Protein AF-0000000084557612 (afdb_homodimer)

Foldseek 3Di:
DFFEEEEEQALDCFLLVLLVVLLCLLQVVLPYHYHYDDLNNFDFDADPPPCCLVPVVVLDDPDDTCLVVCQVVLADGQEYEYTAEFDQLEGDPSSNRSQRVNVSNDGSHNHQEYEYEYEYAAPPRHVVHVVVVVVVCVVVNHHYLYYAYAYHPRRPDPVSSVVSSNSSNVD/DFFEEEEEQALDCFLLVLLVVLLCLLQVVLVYHYHYDDLNNWDFDADPPPCCLVPVVVLDDPDDTCLVVCQVVLADGQEYEYTAEFDQLEGDPSSNRSQRVNVSNDGSHNHQEYEYEYEYAAPPRHVVHVVVVVVVCVVVNHHYLYYAYAYHPRRPDPVSSVVSSNSSNVD

Secondary structure (DSSP, 8-state):
--EEEEEE--SSSSHHHHHHHHHHHHHHHTT-EEEEE-GGGS--PPP----GGGTTTTT--S--SGGGGGHHHHHH-SEEEEEEEEETTEE-HHHHHHHHGGGGG-S-SS--EEEEEEEESSSS--HHHHHHHHHHHHHHT-EEEEEEEEEGGGTT-HHHHHHHHHHHHT-/--EEEEEE--SSSSHHHHHHHHHHHHHHHTT-EEEEE-GGGS--PPP----GGGTTTTT--S--SGGGGGHHHHHH-SEEEEEEEEETTEE-HHHHHHHHGGGGG-S-SS--EEEEEEEESSSS--HHHHHHHHHHHHHHT-EEEEEEEEEGGGTT-HHHHHHHHHHHHT-

Organism: NCBI:txid82374

Structure (mmCIF, N/CA/C/O backbone):
data_AF-0000000084557612-model_v1
#
loop_
_entity.id
_entity.type
_entity.pdbx_description
1 polymer 'FMN reductase'
#
loop_
_atom_site.group_PDB
_atom_site.id
_atom_site.type_symbol
_atom_site.label_atom_id
_atom_site.label_alt_id
_atom_site.label_comp_id
_atom_site.label_asym_id
_atom_site.label_entity_id
_atom_site.label_seq_id
_atom_site.pdbx_PDB_ins_code
_atom_site.Cartn_x
_atom_site.Cartn_y
_atom_site.Cartn_z
_atom_site.occupancy
_atom_site.B_iso_or_equiv
_atom_site.auth_seq_id
_atom_site.auth_comp_id
_atom_site.auth_asym_id
_atom_site.auth_atom_id
_atom_site.pdbx_PDB_model_num
ATOM 1 N N . MET A 1 1 ? -6.828 30.219 10.695 1 88.31 1 MET A N 1
ATOM 2 C CA . MET A 1 1 ? -6.031 29.125 11.25 1 88.31 1 MET A CA 1
ATOM 3 C C . MET A 1 1 ? -6.617 27.766 10.867 1 88.31 1 MET A C 1
ATOM 5 O O . MET A 1 1 ? -7.812 27.531 11.055 1 88.31 1 MET A O 1
ATOM 9 N N . THR A 1 2 ? -5.723 26.938 10.234 1 92.75 2 THR A N 1
ATOM 10 C CA . THR A 1 2 ? -6.145 25.609 9.789 1 92.75 2 THR A CA 1
ATOM 11 C C . THR A 1 2 ? -5.48 24.531 10.625 1 92.75 2 THR A C 1
ATOM 13 O O . THR A 1 2 ? -4.301 24.625 10.969 1 92.75 2 THR A O 1
ATOM 16 N N . GLY A 1 3 ? -6.305 23.562 11.195 1 98.06 3 GLY A N 1
ATOM 17 C CA . GLY A 1 3 ? -5.742 22.375 11.82 1 98.06 3 GLY A CA 1
ATOM 18 C C . GLY A 1 3 ? -5.277 21.328 10.82 1 98.06 3 GLY A C 1
ATOM 19 O O . GLY A 1 3 ? -6.09 20.734 10.117 1 98.06 3 GLY A O 1
ATOM 20 N N . ILE A 1 4 ? -3.932 21.125 10.773 1 98.69 4 ILE A N 1
ATOM 21 C CA . ILE A 1 4 ? -3.342 20.219 9.797 1 98.69 4 ILE A CA 1
ATOM 22 C C . ILE A 1 4 ? -2.787 18.984 10.508 1 98.69 4 ILE A C 1
ATOM 24 O O . ILE A 1 4 ? -2.062 19.109 11.5 1 98.69 4 ILE A O 1
ATOM 28 N N . THR A 1 5 ? -3.166 17.828 10.062 1 98.75 5 THR A N 1
ATOM 29 C CA . THR A 1 5 ? -2.566 16.578 10.508 1 98.75 5 THR A CA 1
ATOM 30 C C . THR A 1 5 ? -1.612 16.016 9.453 1 98.75 5 THR A C 1
ATOM 32 O O . THR A 1 5 ? -1.982 15.891 8.281 1 98.75 5 THR A O 1
ATOM 35 N N . VAL A 1 6 ? -0.386 15.766 9.859 1 98.88 6 VAL A N 1
ATOM 36 C CA . VAL A 1 6 ? 0.587 15.117 8.984 1 98.88 6 VAL A CA 1
ATOM 37 C C . VAL A 1 6 ? 0.797 13.672 9.422 1 98.88 6 VAL A C 1
ATOM 39 O O . VAL A 1 6 ? 1.161 13.414 10.57 1 98.88 6 VAL A O 1
ATOM 42 N N . LEU A 1 7 ? 0.478 12.742 8.555 1 98.81 7 LEU A N 1
ATOM 43 C CA . LEU A 1 7 ? 0.809 11.336 8.758 1 98.81 7 LEU A CA 1
ATOM 44 C C . LEU A 1 7 ? 2.121 10.984 8.07 1 98.81 7 LEU A C 1
ATOM 46 O O . LEU A 1 7 ? 2.219 11.047 6.84 1 98.81 7 LEU A O 1
ATOM 50 N N . THR A 1 8 ? 3.107 10.648 8.867 1 98.62 8 THR A N 1
ATOM 51 C CA . THR A 1 8 ? 4.414 10.289 8.328 1 98.62 8 THR A CA 1
ATOM 52 C C . THR A 1 8 ? 4.598 8.773 8.32 1 98.62 8 THR A C 1
ATOM 54 O O . THR A 1 8 ? 4.711 8.148 9.375 1 98.62 8 THR A O 1
ATOM 57 N N . GLY A 1 9 ? 4.676 8.242 7.125 1 97.62 9 GLY A N 1
ATOM 58 C CA . GLY A 1 9 ? 4.719 6.801 6.949 1 97.62 9 GLY A CA 1
ATOM 59 C C . GLY A 1 9 ? 6.129 6.242 6.922 1 97.62 9 GLY A C 1
ATOM 60 O O . GLY A 1 9 ? 6.324 5.035 6.781 1 97.62 9 GLY A O 1
ATOM 61 N N . SER A 1 10 ? 7.105 7.055 7.133 1 95.88 10 SER A N 1
ATOM 62 C CA . SER A 1 10 ? 8.484 6.59 7.133 1 95.88 10 SER A CA 1
ATOM 63 C C . SER A 1 10 ? 8.844 5.91 8.453 1 95.88 10 SER A C 1
ATOM 65 O O . SER A 1 10 ? 8.672 6.496 9.523 1 95.88 10 SER A O 1
ATOM 67 N N . PRO A 1 11 ? 9.398 4.73 8.375 1 94.06 11 PRO A N 1
ATOM 68 C CA . PRO A 1 11 ? 9.844 4.078 9.609 1 94.06 11 PRO A CA 1
ATOM 69 C C . PRO A 1 11 ? 11.164 4.637 10.133 1 94.06 11 PRO A C 1
ATOM 71 O O . PRO A 1 11 ? 11.555 4.352 11.266 1 94.06 11 PRO A O 1
ATOM 74 N N . ARG A 1 12 ? 11.891 5.402 9.273 1 91 12 ARG A N 1
ATOM 75 C CA . ARG A 1 12 ? 13.156 5.996 9.695 1 91 12 ARG A CA 1
ATOM 76 C C . ARG A 1 12 ? 13.172 7.496 9.414 1 91 12 ARG A C 1
ATOM 78 O O . ARG A 1 12 ? 12.391 7.988 8.602 1 91 12 ARG A O 1
ATOM 85 N N . LYS A 1 13 ? 13.961 8.219 10.109 1 90.81 13 LYS A N 1
ATOM 86 C CA . LYS A 1 13 ? 14.07 9.664 9.953 1 90.81 13 LYS A CA 1
ATOM 87 C C . LYS A 1 13 ? 15.141 10.031 8.922 1 90.81 13 LYS A C 1
ATOM 89 O O . LYS A 1 13 ? 16.312 10.18 9.273 1 90.81 13 LYS A O 1
ATOM 94 N N . MET A 1 14 ? 14.734 10.18 7.668 1 94.75 14 MET A N 1
ATOM 95 C CA . MET A 1 14 ? 15.664 10.516 6.59 1 94.75 14 MET A CA 1
ATOM 96 C C . MET A 1 14 ? 15.031 11.5 5.613 1 94.75 14 MET A C 1
ATOM 98 O O . MET A 1 14 ? 14.773 12.656 5.965 1 94.75 14 MET A O 1
ATOM 102 N N . ASN A 1 15 ? 14.844 11.047 4.375 1 96.81 15 ASN A N 1
ATOM 103 C CA . ASN A 1 15 ? 14.398 11.938 3.309 1 96.81 15 ASN A CA 1
ATOM 104 C C . ASN A 1 15 ? 12.984 12.453 3.564 1 96.81 15 ASN A C 1
ATOM 106 O O . ASN A 1 15 ? 12.727 13.656 3.441 1 96.81 15 ASN A O 1
ATOM 110 N N . THR A 1 16 ? 12.094 11.57 3.959 1 98.06 16 THR A N 1
ATOM 111 C CA . THR A 1 16 ? 10.703 11.938 4.168 1 98.06 16 THR A CA 1
ATOM 112 C C . THR A 1 16 ? 10.562 12.859 5.379 1 98.06 16 THR A C 1
ATOM 114 O O . THR A 1 16 ? 9.797 13.82 5.348 1 98.06 16 THR A O 1
ATOM 117 N N . SER A 1 17 ? 11.328 12.57 6.422 1 97.56 17 SER A N 1
ATOM 118 C CA . SER A 1 17 ? 11.297 13.398 7.625 1 97.56 17 SER A CA 1
ATOM 119 C C . SER A 1 17 ? 11.734 14.828 7.324 1 97.56 17 SER A C 1
ATOM 121 O O . SER A 1 17 ? 11.211 15.781 7.91 1 97.56 17 SER A O 1
ATOM 123 N N . ALA A 1 18 ? 12.695 14.977 6.469 1 98.31 18 ALA A N 1
ATOM 124 C CA . ALA A 1 18 ? 13.141 16.312 6.074 1 98.31 18 ALA A CA 1
ATOM 125 C C . ALA A 1 18 ? 12.023 17.078 5.363 1 98.31 18 ALA A C 1
ATOM 127 O O . ALA A 1 18 ? 11.836 18.266 5.598 1 98.31 18 ALA A O 1
ATOM 128 N N . MET A 1 19 ? 11.289 16.391 4.492 1 98.88 19 MET A N 1
ATOM 129 C CA . MET A 1 19 ? 10.164 17.016 3.799 1 98.88 19 MET A CA 1
ATOM 130 C C . MET A 1 19 ? 9.102 17.469 4.793 1 98.88 19 MET A C 1
ATOM 132 O O . MET A 1 19 ? 8.586 18.578 4.688 1 98.88 19 MET A O 1
ATOM 136 N N . VAL A 1 20 ? 8.82 16.578 5.734 1 98.81 20 VAL A N 1
ATOM 137 C CA . VAL A 1 20 ? 7.789 16.875 6.723 1 98.81 20 VAL A CA 1
ATOM 138 C C . VAL A 1 20 ? 8.211 18.062 7.578 1 98.81 20 VAL A C 1
ATOM 140 O O . VAL A 1 20 ? 7.398 18.938 7.871 1 98.81 20 VAL A O 1
ATOM 143 N N . GLN A 1 21 ? 9.438 18.078 7.965 1 98.56 21 GLN A N 1
ATOM 144 C CA . GLN A 1 21 ? 9.938 19.203 8.766 1 98.56 21 GLN A CA 1
ATOM 145 C C . GLN A 1 21 ? 9.797 20.516 8.016 1 98.56 21 GLN A C 1
ATOM 147 O O . GLN A 1 21 ? 9.344 21.516 8.586 1 98.56 21 GLN A O 1
ATOM 152 N N . ALA A 1 22 ? 10.211 20.531 6.773 1 98.88 22 ALA A N 1
ATOM 153 C CA . ALA A 1 22 ? 10.062 21.734 5.949 1 98.88 22 ALA A CA 1
ATOM 154 C C . ALA A 1 22 ? 8.594 22.156 5.859 1 98.88 22 ALA A C 1
ATOM 156 O O . ALA A 1 22 ? 8.281 23.344 5.957 1 98.88 22 ALA A O 1
ATOM 157 N N . PHE A 1 23 ? 7.727 21.188 5.652 1 98.94 23 PHE A N 1
ATOM 158 C CA . PHE A 1 23 ? 6.297 21.469 5.59 1 98.94 23 PHE A CA 1
ATOM 159 C C . PHE A 1 23 ? 5.82 22.125 6.879 1 98.94 23 PHE A C 1
ATOM 161 O O . PHE A 1 23 ? 5.117 23.141 6.844 1 98.94 23 PHE A O 1
ATOM 168 N N . CYS A 1 24 ? 6.16 21.484 8.023 1 98.69 24 CYS A N 1
ATOM 169 C CA . CYS A 1 24 ? 5.742 22 9.328 1 98.69 24 CYS A CA 1
ATOM 170 C C . CYS A 1 24 ? 6.223 23.438 9.531 1 98.69 24 CYS A C 1
ATOM 172 O O . CYS A 1 24 ? 5.465 24.281 9.984 1 98.69 24 CYS A O 1
ATOM 174 N N . GLU A 1 25 ? 7.438 23.672 9.18 1 98.62 25 GLU A N 1
ATOM 175 C CA . GLU A 1 25 ? 8 25.016 9.305 1 98.62 25 GLU A CA 1
ATOM 176 C C . GLU A 1 25 ? 7.188 26.047 8.516 1 98.62 25 GLU A C 1
ATOM 178 O O . GLU A 1 25 ? 6.824 27.094 9.047 1 98.62 25 GLU A O 1
ATOM 183 N N . GLY A 1 26 ? 6.934 25.75 7.281 1 98.69 26 GLY A N 1
ATOM 184 C CA . GLY A 1 26 ? 6.152 26.641 6.445 1 98.69 26 GLY A CA 1
ATOM 185 C C . GLY A 1 26 ? 4.738 26.844 6.949 1 98.69 26 GLY A C 1
ATOM 186 O O . GLY A 1 26 ? 4.246 27.984 6.992 1 98.69 26 GLY A O 1
ATOM 187 N N . ALA A 1 27 ? 4.078 25.781 7.309 1 98.69 27 ALA A N 1
ATOM 188 C CA . ALA A 1 27 ? 2.693 25.828 7.77 1 98.69 27 ALA A CA 1
ATOM 189 C C . ALA A 1 27 ? 2.576 26.641 9.062 1 98.69 27 ALA A C 1
ATOM 191 O O . ALA A 1 27 ? 1.688 27.484 9.195 1 98.69 27 ALA A O 1
ATOM 192 N N . GLU A 1 28 ? 3.465 26.312 9.961 1 98.25 28 GLU A N 1
ATOM 193 C CA . GLU A 1 28 ? 3.441 27.016 11.242 1 98.25 28 GLU A CA 1
ATOM 194 C C . GLU A 1 28 ? 3.768 28.484 11.078 1 98.25 28 GLU A C 1
ATOM 196 O O . GLU A 1 28 ? 3.203 29.344 11.773 1 98.25 28 GLU A O 1
ATOM 201 N N . ALA A 1 29 ? 4.691 28.797 10.164 1 97.94 29 ALA A N 1
ATOM 202 C CA . ALA A 1 29 ? 5.023 30.188 9.867 1 97.94 29 ALA A CA 1
ATOM 203 C C . ALA A 1 29 ? 3.801 30.953 9.352 1 97.94 29 ALA A C 1
ATOM 205 O O . ALA A 1 29 ? 3.682 32.156 9.562 1 97.94 29 ALA A O 1
ATOM 206 N N . ALA A 1 30 ? 2.902 30.266 8.742 1 98.12 30 ALA A N 1
ATOM 207 C CA . ALA A 1 30 ? 1.688 30.875 8.203 1 98.12 30 ALA A CA 1
ATOM 208 C C . ALA A 1 30 ? 0.577 30.906 9.25 1 98.12 30 ALA A C 1
ATOM 210 O O . ALA A 1 30 ? -0.536 31.359 8.969 1 98.12 30 ALA A O 1
ATOM 211 N N . GLY A 1 31 ? 0.86 30.344 10.43 1 98 31 GLY A N 1
ATOM 212 C CA . GLY A 1 31 ? -0.084 30.438 11.531 1 98 31 GLY A CA 1
ATOM 213 C C . GLY A 1 31 ? -0.959 29.203 11.672 1 98 31 GLY A C 1
ATOM 214 O O . GLY A 1 31 ? -1.89 29.188 12.477 1 98 31 GLY A O 1
ATOM 215 N N . HIS A 1 32 ? -0.731 28.156 10.898 1 98.38 32 HIS A N 1
ATOM 216 C CA . HIS A 1 32 ? -1.49 26.922 11.008 1 98.38 32 HIS A CA 1
ATOM 217 C C . HIS A 1 32 ? -1.031 26.078 12.195 1 98.38 32 HIS A C 1
ATOM 219 O O . HIS A 1 32 ? 0.075 26.281 12.703 1 98.38 32 HIS A O 1
ATOM 225 N N . GLN A 1 33 ? -1.832 25.312 12.711 1 98.12 33 GLN A N 1
ATOM 226 C CA . GLN A 1 33 ? -1.497 24.312 13.719 1 98.12 33 GLN A CA 1
ATOM 227 C C . GLN A 1 33 ? -1.246 22.953 13.086 1 98.12 33 GLN A C 1
ATOM 229 O O . GLN A 1 33 ? -2.104 22.422 12.367 1 98.12 33 GLN A O 1
ATOM 234 N N . VAL A 1 34 ? -0.092 22.422 13.328 1 98.38 34 VAL A N 1
ATOM 235 C CA . VAL A 1 34 ? 0.279 21.172 12.703 1 98.38 34 VAL A CA 1
ATOM 236 C C . VAL A 1 34 ? 0.483 20.094 13.773 1 98.38 34 VAL A C 1
ATOM 238 O O . VAL A 1 34 ? 1.162 20.328 14.773 1 98.38 34 VAL A O 1
ATOM 241 N N . GLU A 1 35 ? -0.126 18.984 13.641 1 98.19 35 GLU A N 1
ATOM 242 C CA . GLU A 1 35 ? 0.117 17.797 14.445 1 98.19 35 GLU A CA 1
ATOM 243 C C . GLU A 1 35 ? 0.655 16.656 13.586 1 98.19 35 GLU A C 1
ATOM 245 O O . GLU A 1 35 ? 0.056 16.297 12.562 1 98.19 35 GLU A O 1
ATOM 250 N N . GLU A 1 36 ? 1.767 16.141 14 1 98.06 36 GLU A N 1
ATOM 251 C CA . GLU A 1 36 ? 2.389 15.055 13.25 1 98.06 36 GLU A CA 1
ATOM 252 C C . GLU A 1 36 ? 2.186 13.711 13.953 1 98.06 36 GLU A C 1
ATOM 254 O O . GLU A 1 36 ? 2.363 13.609 15.164 1 98.06 36 GLU A O 1
ATOM 259 N N . TYR A 1 37 ? 1.778 12.734 13.211 1 98.44 37 TYR A N 1
ATOM 260 C CA . TYR A 1 37 ? 1.709 11.344 13.656 1 98.44 37 TYR A CA 1
ATOM 261 C C . TYR A 1 37 ? 2.684 10.477 12.875 1 98.44 37 TYR A C 1
ATOM 263 O O . TYR A 1 37 ? 2.594 10.375 11.656 1 98.44 37 TYR A O 1
ATOM 271 N N . HIS A 1 38 ? 3.582 9.82 13.555 1 98.06 38 HIS A N 1
ATOM 272 C CA . HIS A 1 38 ? 4.582 8.969 12.922 1 98.06 38 HIS A CA 1
ATOM 273 C C . HIS A 1 38 ? 4.047 7.555 12.703 1 98.06 38 HIS A C 1
ATOM 275 O O . HIS A 1 38 ? 4.5 6.609 13.352 1 98.06 38 HIS A O 1
ATOM 281 N N . VAL A 1 39 ? 3.283 7.395 11.703 1 97.88 39 VAL A N 1
ATOM 282 C CA . VAL A 1 39 ? 2.598 6.137 11.43 1 97.88 39 VAL A CA 1
ATOM 283 C C . VAL A 1 39 ? 3.619 5.059 11.078 1 97.88 39 VAL A C 1
ATOM 285 O O . VAL A 1 39 ? 3.393 3.873 11.328 1 97.88 39 VAL A O 1
ATOM 288 N N . GLY A 1 40 ? 4.727 5.426 10.5 1 97.94 40 GLY A N 1
ATOM 289 C CA . GLY A 1 40 ? 5.789 4.484 10.188 1 97.94 40 GLY A CA 1
ATOM 290 C C . GLY A 1 40 ? 6.324 3.76 11.406 1 97.94 40 GLY A C 1
ATOM 291 O O . GLY A 1 40 ? 6.93 2.693 11.289 1 97.94 40 GLY A O 1
ATOM 292 N N . LYS A 1 41 ? 6.066 4.32 12.57 1 97.25 41 LYS A N 1
ATOM 293 C CA . LYS A 1 41 ? 6.602 3.766 13.812 1 97.25 41 LYS A CA 1
ATOM 294 C C . LYS A 1 41 ? 5.488 3.193 14.68 1 97.25 41 LYS A C 1
ATOM 296 O O . LYS A 1 41 ? 5.742 2.736 15.797 1 97.25 41 LYS A O 1
ATOM 301 N N . MET A 1 42 ? 4.297 3.266 14.242 1 97.75 42 MET A N 1
ATOM 302 C CA . MET A 1 42 ? 3.143 2.773 14.984 1 97.75 42 MET A CA 1
ATOM 303 C C . MET A 1 42 ? 2.828 1.329 14.609 1 97.75 42 MET A C 1
ATOM 305 O O . MET A 1 42 ? 3.193 0.871 13.523 1 97.75 42 MET A O 1
ATOM 309 N N . LYS A 1 43 ? 2.23 0.625 15.516 1 97.12 43 LYS A N 1
ATOM 310 C CA . LYS A 1 43 ? 1.729 -0.717 15.234 1 97.12 43 LYS A CA 1
ATOM 311 C C . LYS A 1 43 ? 0.266 -0.68 14.805 1 97.12 43 LYS A C 1
ATOM 313 O O . LYS A 1 43 ? -0.637 -0.708 15.641 1 97.12 43 LYS A O 1
ATOM 318 N N . ILE A 1 44 ? 0.069 -0.638 13.547 1 98.25 44 ILE A N 1
ATOM 319 C CA . ILE A 1 44 ? -1.266 -0.597 12.953 1 98.25 44 ILE A CA 1
ATOM 320 C C . ILE A 1 44 ? -1.446 -1.778 12.008 1 98.25 44 ILE A C 1
ATOM 322 O O . ILE A 1 44 ? -0.713 -1.912 11.023 1 98.25 44 ILE A O 1
ATOM 326 N N . GLY A 1 45 ? -2.35 -2.699 12.289 1 97.88 45 GLY A N 1
ATOM 327 C CA . GLY A 1 45 ? -2.645 -3.814 11.406 1 97.88 45 GLY A CA 1
ATOM 328 C C . GLY A 1 45 ? -3.461 -3.414 10.195 1 97.88 45 GLY A C 1
ATOM 329 O O . GLY A 1 45 ? -4.211 -2.436 10.234 1 97.88 45 GLY A O 1
ATOM 330 N N . GLY A 1 46 ? -3.314 -4.137 9.125 1 98.19 46 GLY A N 1
ATOM 331 C CA . GLY A 1 46 ? -4.137 -3.893 7.949 1 98.19 46 GLY A CA 1
ATOM 332 C C . GLY A 1 46 ? -5.613 -4.156 8.195 1 98.19 46 GLY A C 1
ATOM 333 O O . GLY A 1 46 ? -5.973 -4.961 9.055 1 98.19 46 GLY A O 1
ATOM 334 N N . CYS A 1 47 ? -6.43 -3.498 7.473 1 98.25 47 CYS A N 1
ATOM 335 C CA . CYS A 1 47 ? -7.871 -3.697 7.57 1 98.25 47 CYS A CA 1
ATOM 336 C C . CYS A 1 47 ? -8.242 -5.145 7.27 1 98.25 47 CYS A C 1
ATOM 338 O O . CYS A 1 47 ? -7.73 -5.738 6.32 1 98.25 47 CYS A O 1
ATOM 340 N N . LEU A 1 48 ? -9.188 -5.664 8.047 1 97.38 48 LEU A N 1
ATOM 341 C CA . LEU A 1 48 ? -9.578 -7.062 7.918 1 97.38 48 LEU A CA 1
ATOM 342 C C . LEU A 1 48 ? -10.773 -7.207 6.98 1 97.38 48 LEU A C 1
ATOM 344 O O . LEU A 1 48 ? -11.172 -8.32 6.641 1 97.38 48 LEU A O 1
ATOM 348 N N . GLY A 1 49 ? -11.273 -6.086 6.523 1 96.12 49 GLY A N 1
ATOM 349 C CA . GLY A 1 49 ? -12.453 -6.129 5.672 1 96.12 49 GLY A CA 1
ATOM 350 C C . GLY A 1 49 ? -13.609 -6.895 6.289 1 96.12 49 GLY A C 1
ATOM 351 O O . GLY A 1 49 ? -14.445 -7.453 5.57 1 96.12 49 GLY A O 1
ATOM 352 N N . CYS A 1 50 ? -13.766 -6.949 7.605 1 96.25 50 CYS A N 1
ATOM 353 C CA . CYS A 1 50 ? -14.711 -7.824 8.289 1 96.25 50 CYS A CA 1
ATOM 354 C C . CYS A 1 50 ? -16.078 -7.156 8.43 1 96.25 50 CYS A C 1
ATOM 356 O O . CYS A 1 50 ? -17.047 -7.797 8.836 1 96.25 50 CYS A O 1
ATOM 358 N N . GLU A 1 51 ? -16.141 -5.891 8.234 1 96.31 51 GLU A N 1
ATOM 359 C CA . GLU A 1 51 ? -17.359 -5.105 8.188 1 96.31 51 GLU A CA 1
ATOM 360 C C . GLU A 1 51 ? -17.953 -4.91 9.586 1 96.31 51 GLU A C 1
ATOM 362 O O . GLU A 1 51 ? -19.047 -4.383 9.734 1 96.31 51 GLU A O 1
ATOM 367 N N . TYR A 1 52 ? -17.234 -5.324 10.594 1 97.38 52 TYR A N 1
ATOM 368 C CA . TYR A 1 52 ? -17.719 -5.113 11.953 1 97.38 52 TYR A CA 1
ATOM 369 C C . TYR A 1 52 ? -18.062 -3.648 12.195 1 97.38 52 TYR A C 1
ATOM 371 O O . TYR A 1 52 ? -19.125 -3.336 12.734 1 97.38 52 TYR A O 1
ATOM 379 N N . CYS A 1 53 ? -17.25 -2.754 11.727 1 97.19 53 CYS A N 1
ATOM 380 C CA . CYS A 1 53 ? -17.391 -1.324 11.977 1 97.19 53 CYS A CA 1
ATOM 381 C C . CYS A 1 53 ? -18.672 -0.776 11.352 1 97.19 53 CYS A C 1
ATOM 383 O O . CYS A 1 53 ? -19.25 0.185 11.859 1 97.19 53 CYS A O 1
ATOM 385 N N . HIS A 1 54 ? -19.062 -1.375 10.305 1 96.5 54 HIS A N 1
ATOM 386 C CA . HIS A 1 54 ? -20.234 -0.832 9.609 1 96.5 54 HIS A CA 1
ATOM 387 C C . HIS A 1 54 ? -21.469 -1.67 9.875 1 96.5 54 HIS A C 1
ATOM 389 O O . HIS A 1 54 ? -22.516 -1.469 9.242 1 96.5 54 HIS A O 1
ATOM 395 N N . THR A 1 55 ? -21.375 -2.658 10.703 1 96.06 55 THR A N 1
ATOM 396 C CA . THR A 1 55 ? -22.531 -3.436 11.156 1 96.06 55 THR A CA 1
ATOM 397 C C . THR A 1 55 ? -22.719 -3.285 12.664 1 96.06 55 THR A C 1
ATOM 399 O O . THR A 1 55 ? -23.234 -2.271 13.133 1 96.06 55 THR A O 1
ATOM 402 N N . LYS A 1 56 ? -22.062 -4.172 13.461 1 95.94 56 LYS A N 1
ATOM 403 C CA . LYS A 1 56 ? -22.25 -4.195 14.906 1 95.94 56 LYS A CA 1
ATOM 404 C C . LYS A 1 56 ? -21.438 -3.096 15.586 1 95.94 56 LYS A C 1
ATOM 406 O O . LYS A 1 56 ? -21.828 -2.6 16.641 1 95.94 56 LYS A O 1
ATOM 411 N N . GLY A 1 57 ? -20.438 -2.672 14.977 1 94.88 57 GLY A N 1
ATOM 412 C CA . GLY A 1 57 ? -19.438 -1.82 15.617 1 94.88 57 GLY A CA 1
ATOM 413 C C . GLY A 1 57 ? -19.812 -0.35 15.586 1 94.88 57 GLY A C 1
ATOM 414 O O . GLY A 1 57 ? -19.266 0.45 16.344 1 94.88 57 GLY A O 1
ATOM 415 N N . GLU A 1 58 ? -20.703 0.036 14.719 1 94 58 GLU A N 1
ATOM 416 C CA . GLU A 1 58 ? -21.203 1.406 14.633 1 94 58 GLU A CA 1
ATOM 417 C C . GLU A 1 58 ? -20.047 2.402 14.5 1 94 58 GLU A C 1
ATOM 419 O O . GLU A 1 58 ? -19.969 3.373 15.258 1 94 58 GLU A O 1
ATOM 424 N N . GLY A 1 59 ? -19.219 2.062 13.664 1 94.06 59 GLY A N 1
ATOM 425 C CA . GLY A 1 59 ? -18.109 2.969 13.391 1 94.06 59 GLY A CA 1
ATOM 426 C C . GLY A 1 59 ? -16.844 2.625 14.148 1 94.06 59 GLY A C 1
ATOM 427 O O . GLY A 1 59 ? -15.797 3.234 13.93 1 94.06 59 GLY A O 1
ATOM 428 N N . ASN A 1 60 ? -16.938 1.675 15.055 1 95.56 60 ASN A N 1
ATOM 429 C CA . ASN A 1 60 ? -15.773 1.219 15.812 1 95.56 60 ASN A CA 1
ATOM 430 C C . ASN A 1 60 ? -15.172 -0.051 15.211 1 95.56 60 ASN A C 1
ATOM 432 O O . ASN A 1 60 ? -15.906 -0.986 14.875 1 95.56 60 ASN A O 1
ATOM 436 N N . CYS A 1 61 ? -13.922 0.035 15.016 1 96.94 61 CYS A N 1
ATOM 437 C CA . CYS A 1 61 ? -13.227 -1.127 14.477 1 96.94 61 CYS A CA 1
ATOM 438 C C . CYS A 1 61 ? -13.055 -2.205 15.539 1 96.94 61 CYS A C 1
ATOM 440 O O . CYS A 1 61 ? -12.867 -1.897 16.719 1 96.94 61 CYS A O 1
ATOM 442 N N . VAL A 1 62 ? -13.055 -3.434 15.172 1 97.25 62 VAL A N 1
ATOM 443 C CA . VAL A 1 62 ? -12.898 -4.562 16.078 1 97.25 62 VAL A CA 1
ATOM 444 C C . VAL A 1 62 ? -11.445 -4.66 16.531 1 97.25 62 VAL A C 1
ATOM 446 O O . VAL A 1 62 ? -11.164 -5.145 17.641 1 97.25 62 VAL A O 1
ATOM 449 N N . GLN A 1 63 ? -10.531 -4.211 15.609 1 97.31 63 GLN A N 1
ATOM 450 C CA . GLN A 1 63 ? -9.117 -4.234 15.945 1 97.31 63 GLN A CA 1
ATOM 451 C C . GLN A 1 63 ? -8.766 -3.125 16.938 1 97.31 63 GLN A C 1
ATOM 453 O O . GLN A 1 63 ? -9.234 -1.992 16.797 1 97.31 63 GLN A O 1
ATOM 458 N N . LYS A 1 64 ? -8.039 -3.467 17.984 1 96.94 64 LYS A N 1
ATOM 459 C CA . LYS A 1 64 ? -7.531 -2.496 18.953 1 96.94 64 LYS A CA 1
ATOM 460 C C . LYS A 1 64 ? -6.012 -2.383 18.859 1 96.94 64 LYS A C 1
ATOM 462 O O . LYS A 1 64 ? -5.293 -3.316 19.219 1 96.94 64 LYS A O 1
ATOM 467 N N . ASP A 1 65 ? -5.527 -1.318 18.344 1 98 65 ASP A N 1
ATOM 468 C CA . ASP A 1 65 ? -4.098 -1.055 18.188 1 98 65 ASP A CA 1
ATOM 469 C C . ASP A 1 65 ? -3.826 0.442 18.078 1 98 65 ASP A C 1
ATOM 471 O O . ASP A 1 65 ? -4.645 1.264 18.484 1 98 65 ASP A O 1
ATOM 475 N N . ASP A 1 66 ? -2.711 0.849 17.578 1 98.5 66 ASP A N 1
ATOM 476 C CA . ASP A 1 66 ? -2.285 2.246 17.609 1 98.5 66 ASP A CA 1
ATOM 477 C C . ASP A 1 66 ? -3.145 3.096 16.672 1 98.5 66 ASP A C 1
ATOM 479 O O . ASP A 1 66 ? -3.1 4.328 16.734 1 98.5 66 ASP A O 1
ATOM 483 N N . PHE A 1 67 ? -3.932 2.424 15.812 1 98.44 67 PHE A N 1
ATOM 484 C CA . PHE A 1 67 ? -4.773 3.207 14.914 1 98.44 67 PHE A CA 1
ATOM 485 C C . PHE A 1 67 ? -5.699 4.125 15.703 1 98.44 67 PHE A C 1
ATOM 487 O O . PHE A 1 67 ? -6.023 5.227 15.25 1 98.44 67 PHE A O 1
ATOM 494 N N . GLU A 1 68 ? -6.125 3.684 16.828 1 97.81 68 GLU A N 1
ATOM 495 C CA . GLU A 1 68 ? -7.039 4.453 17.656 1 97.81 68 GLU A CA 1
ATOM 496 C C . GLU A 1 68 ? -6.48 5.844 17.953 1 97.81 68 GLU A C 1
ATOM 498 O O . GLU A 1 68 ? -7.242 6.809 18.078 1 97.81 68 GLU A O 1
ATOM 503 N N . LYS A 1 69 ? -5.199 5.938 18 1 98.06 69 LYS A N 1
ATOM 504 C CA . LYS A 1 69 ? -4.543 7.211 18.266 1 98.06 69 LYS A CA 1
ATOM 505 C C . LYS A 1 69 ? -4.738 8.188 17.109 1 98.06 69 LYS A C 1
ATOM 507 O O . LYS A 1 69 ? -4.574 9.398 17.266 1 98.06 69 LYS A O 1
ATOM 512 N N . LEU A 1 70 ? -5.074 7.688 15.914 1 98.25 70 LEU A N 1
ATOM 513 C CA . LEU A 1 70 ? -5.211 8.508 14.719 1 98.25 70 LEU A CA 1
ATOM 514 C C . LEU A 1 70 ? -6.641 9.008 14.562 1 98.25 70 LEU A C 1
ATOM 516 O O . LEU A 1 70 ? -6.895 9.969 13.82 1 98.25 70 LEU A O 1
ATOM 520 N N . LEU A 1 71 ? -7.566 8.359 15.219 1 97.56 71 LEU A N 1
ATOM 521 C CA . LEU A 1 71 ? -8.984 8.594 14.984 1 97.56 71 LEU A CA 1
ATOM 522 C C . LEU A 1 71 ? -9.352 10.047 15.266 1 97.56 71 LEU A C 1
ATOM 524 O O . LEU A 1 71 ? -10.023 10.695 14.453 1 97.56 71 LEU A O 1
ATOM 528 N N . PRO A 1 72 ? -8.906 10.641 16.422 1 97.19 72 PRO A N 1
ATOM 529 C CA . PRO A 1 72 ? -9.234 12.047 16.656 1 97.19 72 PRO A CA 1
ATOM 530 C C . PRO A 1 72 ? -8.734 12.961 15.531 1 97.19 72 PRO A C 1
ATOM 532 O O . PRO A 1 72 ? -9.43 13.891 15.133 1 97.19 72 PRO A O 1
ATOM 535 N N . ALA A 1 73 ? -7.582 12.656 15 1 96.81 73 ALA A N 1
ATOM 536 C CA . ALA A 1 73 ? -7.012 13.461 13.922 1 96.81 73 ALA A CA 1
ATOM 537 C C . ALA A 1 73 ? -7.852 13.344 12.648 1 96.81 73 ALA A C 1
ATOM 539 O O . ALA A 1 73 ? -8.148 14.352 12.008 1 96.81 73 ALA A O 1
ATOM 540 N N . TYR A 1 74 ? -8.273 12.172 12.289 1 98.19 74 TYR A N 1
ATOM 541 C CA . TYR A 1 74 ? -9.078 11.938 11.094 1 98.19 74 TYR A CA 1
ATOM 542 C C . TYR A 1 74 ? -10.453 12.578 11.227 1 98.19 74 TYR A C 1
ATOM 544 O O . TYR A 1 74 ? -11.062 12.969 10.227 1 98.19 74 TYR A O 1
ATOM 552 N N . LYS A 1 75 ? -10.898 12.711 12.445 1 98 75 LYS A N 1
ATOM 553 C CA . LYS A 1 75 ? -12.227 13.273 12.68 1 98 75 LYS A CA 1
ATOM 554 C C . LYS A 1 75 ? -12.18 14.797 12.672 1 98 75 LYS A C 1
ATOM 556 O O . LYS A 1 75 ? -13.141 15.453 12.258 1 98 75 LYS A O 1
ATOM 561 N N . GLU A 1 76 ? -11.047 15.344 13.055 1 98.06 76 GLU A N 1
ATOM 562 C CA . GLU A 1 76 ? -11.094 16.75 13.43 1 98.06 76 GLU A CA 1
ATOM 563 C C . GLU A 1 76 ? -10.234 17.609 12.492 1 98.06 76 GLU A C 1
ATOM 565 O O . GLU A 1 76 ? -10.438 18.812 12.391 1 98.06 76 GLU A O 1
ATOM 570 N N . ALA A 1 77 ? -9.258 17.078 11.82 1 98.44 77 ALA A N 1
ATOM 571 C CA . ALA A 1 77 ? -8.328 17.875 11.016 1 98.44 77 ALA A CA 1
ATOM 572 C C . ALA A 1 77 ? -9.055 18.562 9.859 1 98.44 77 ALA A C 1
ATOM 574 O O . ALA A 1 77 ? -9.945 17.969 9.242 1 98.44 77 ALA A O 1
ATOM 575 N N . ASP A 1 78 ? -8.633 19.812 9.625 1 98.56 78 ASP A N 1
ATOM 576 C CA . ASP A 1 78 ? -9.141 20.531 8.461 1 98.56 78 ASP A CA 1
ATOM 577 C C . ASP A 1 78 ? -8.422 20.078 7.184 1 98.56 78 ASP A C 1
ATOM 579 O O . ASP A 1 78 ? -8.977 20.188 6.086 1 98.56 78 ASP A O 1
ATOM 583 N N . MET A 1 79 ? -7.176 19.641 7.34 1 98.81 79 MET A N 1
ATOM 584 C CA . MET A 1 79 ? -6.32 19.172 6.254 1 98.81 79 MET A CA 1
ATOM 585 C C . MET A 1 79 ? -5.48 17.969 6.707 1 98.81 79 MET A C 1
ATOM 587 O O . MET A 1 79 ? -5.004 17.938 7.844 1 98.81 79 MET A O 1
ATOM 591 N N . VAL A 1 80 ? -5.359 17.031 5.816 1 98.88 80 VAL A N 1
ATOM 592 C CA . VAL A 1 80 ? -4.508 15.875 6.09 1 98.88 80 VAL A CA 1
ATOM 593 C C . VAL A 1 80 ? -3.369 15.82 5.074 1 98.88 80 VAL A C 1
ATOM 595 O O . VAL A 1 80 ? -3.586 16.031 3.877 1 98.88 80 VAL A O 1
ATOM 598 N N . VAL A 1 81 ? -2.16 15.602 5.52 1 98.94 81 VAL A N 1
ATOM 599 C CA . VAL A 1 81 ? -0.979 15.43 4.68 1 98.94 81 VAL A CA 1
ATOM 600 C C . VAL A 1 81 ? -0.435 14.016 4.84 1 98.94 81 VAL A C 1
ATOM 602 O O . VAL A 1 81 ? -0.156 13.57 5.957 1 98.94 81 VAL A O 1
ATOM 605 N N . PHE A 1 82 ? -0.387 13.312 3.793 1 98.94 82 PHE A N 1
ATOM 606 C CA . PHE A 1 82 ? 0.264 12.008 3.768 1 98.94 82 PHE A CA 1
ATOM 607 C C . PHE A 1 82 ? 1.709 12.133 3.299 1 98.94 82 PHE A C 1
ATOM 609 O O . PHE A 1 82 ? 1.971 12.625 2.199 1 98.94 82 PHE A O 1
ATOM 616 N N . ALA A 1 83 ? 2.646 11.812 4.113 1 98.94 83 ALA A N 1
ATOM 617 C CA . ALA A 1 83 ? 4.07 11.836 3.787 1 98.94 83 ALA A CA 1
ATOM 618 C C . ALA A 1 83 ? 4.684 10.445 3.891 1 98.94 83 ALA A C 1
ATOM 620 O O . ALA A 1 83 ? 4.609 9.805 4.941 1 98.94 83 ALA A O 1
ATOM 621 N N . SER A 1 84 ? 5.289 9.992 2.854 1 98.81 84 SER A N 1
ATOM 622 C CA . SER A 1 84 ? 5.785 8.617 2.844 1 98.81 84 SER A CA 1
ATOM 623 C C . SER A 1 84 ? 6.965 8.469 1.892 1 98.81 84 SER A C 1
ATOM 625 O O . SER A 1 84 ? 7.004 9.102 0.835 1 98.81 84 SER A O 1
ATOM 627 N N . PRO A 1 85 ? 7.98 7.688 2.271 1 98.44 85 PRO A N 1
ATOM 628 C CA . PRO A 1 85 ? 8.828 7.152 1.204 1 98.44 85 PRO A CA 1
ATOM 629 C C . PRO A 1 85 ? 8.07 6.223 0.257 1 98.44 85 PRO A C 1
ATOM 631 O O . PRO A 1 85 ? 6.945 5.816 0.553 1 98.44 85 PRO A O 1
ATOM 634 N N . VAL A 1 86 ? 8.672 5.984 -0.876 1 98.44 86 VAL A N 1
ATOM 635 C CA . VAL A 1 86 ? 8.125 5.02 -1.823 1 98.44 86 VAL A CA 1
ATOM 636 C C . VAL A 1 86 ? 8.922 3.719 -1.755 1 98.44 86 VAL A C 1
ATOM 638 O O . VAL A 1 86 ? 10.133 3.711 -1.996 1 98.44 86 VAL A O 1
ATOM 641 N N . TYR A 1 87 ? 8.297 2.65 -1.341 1 98.19 87 TYR A N 1
ATOM 642 C CA . TYR A 1 87 ? 8.836 1.294 -1.323 1 98.19 87 TYR A CA 1
ATOM 643 C C . TYR A 1 87 ? 8.18 0.434 -2.396 1 98.19 87 TYR A C 1
ATOM 645 O O . TYR A 1 87 ? 6.969 0.203 -2.361 1 98.19 87 TYR A O 1
ATOM 653 N N . TYR A 1 88 ? 9.047 0.024 -3.385 1 98.25 88 TYR A N 1
ATOM 654 C CA . TYR A 1 88 ? 8.562 -0.791 -4.492 1 98.25 88 TYR A CA 1
ATOM 655 C C . TYR A 1 88 ? 7.34 -0.157 -5.145 1 98.25 88 TYR A C 1
ATOM 657 O O . TYR A 1 88 ? 6.309 -0.812 -5.312 1 98.25 88 TYR A O 1
ATOM 665 N N . PHE A 1 89 ? 7.453 1.152 -5.359 1 98.62 89 PHE A N 1
ATOM 666 C CA . PHE A 1 89 ? 6.605 1.961 -6.227 1 98.62 89 PHE A CA 1
ATOM 667 C C . PHE A 1 89 ? 5.258 2.232 -5.57 1 98.62 89 PHE A C 1
ATOM 669 O O . PHE A 1 89 ? 4.266 2.475 -6.258 1 98.62 89 PHE A O 1
ATOM 676 N N . ALA A 1 90 ? 5.16 2.203 -4.277 1 98.69 90 ALA A N 1
ATOM 677 C CA . ALA A 1 90 ? 3.975 2.568 -3.502 1 98.69 90 ALA A CA 1
ATOM 678 C C . ALA A 1 90 ? 4.367 3.191 -2.164 1 98.69 90 ALA A C 1
ATOM 680 O O . ALA A 1 90 ? 5.531 3.137 -1.764 1 98.69 90 ALA A O 1
ATOM 681 N N . MET A 1 91 ? 3.35 3.855 -1.494 1 98.81 91 MET A N 1
ATOM 682 C CA . MET A 1 91 ? 3.555 4.27 -0.109 1 98.81 91 MET A CA 1
ATOM 683 C C . MET A 1 91 ? 3.828 3.062 0.784 1 98.81 91 MET A C 1
ATOM 685 O O . MET A 1 91 ? 3.504 1.931 0.421 1 98.81 91 MET A O 1
ATOM 689 N N . THR A 1 92 ? 4.453 3.314 1.903 1 98.81 92 THR A N 1
ATOM 690 C CA . THR A 1 92 ? 4.832 2.219 2.791 1 98.81 92 THR A CA 1
ATOM 691 C C . THR A 1 92 ? 3.598 1.44 3.242 1 98.81 92 THR A C 1
ATOM 693 O O . THR A 1 92 ? 2.498 1.992 3.305 1 98.81 92 THR A O 1
ATOM 696 N N . ALA A 1 93 ? 3.838 0.169 3.531 1 98.81 93 ALA A N 1
ATOM 697 C CA . ALA A 1 93 ? 2.758 -0.652 4.074 1 98.81 93 ALA A CA 1
ATOM 698 C C . ALA A 1 93 ? 2.166 -0.018 5.328 1 98.81 93 ALA A C 1
ATOM 700 O O . ALA A 1 93 ? 0.96 -0.117 5.57 1 98.81 93 ALA A O 1
ATOM 701 N N . GLN A 1 94 ? 3.012 0.586 6.148 1 98.69 94 GLN A N 1
ATOM 702 C CA . GLN A 1 94 ? 2.572 1.269 7.363 1 98.69 94 GLN A CA 1
ATOM 703 C C . GLN A 1 94 ? 1.588 2.389 7.039 1 98.69 94 GLN A C 1
ATOM 705 O O . GLN A 1 94 ? 0.548 2.516 7.688 1 98.69 94 GLN A O 1
ATOM 710 N N . MET A 1 95 ? 1.924 3.186 6.027 1 98.88 95 MET A N 1
ATOM 711 C CA . MET A 1 95 ? 1.03 4.262 5.609 1 98.88 95 MET A CA 1
ATOM 712 C C . MET A 1 95 ? -0.281 3.699 5.07 1 98.88 95 MET A C 1
ATOM 714 O O . MET A 1 95 ? -1.355 4.223 5.371 1 98.88 95 MET A O 1
ATOM 718 N N . GLN A 1 96 ? -0.151 2.605 4.273 1 98.88 96 GLN A N 1
ATOM 719 C CA . GLN A 1 96 ? -1.355 2.002 3.711 1 98.88 96 GLN A CA 1
ATOM 720 C C . GLN A 1 96 ? -2.287 1.508 4.812 1 98.88 96 GLN A C 1
ATOM 722 O O . GLN A 1 96 ? -3.508 1.651 4.715 1 98.88 96 GLN A O 1
ATOM 727 N N . ALA A 1 97 ? -1.728 0.934 5.824 1 98.75 97 ALA A N 1
ATOM 728 C CA . ALA A 1 97 ? -2.551 0.496 6.949 1 98.75 97 ALA A CA 1
ATOM 729 C C . ALA A 1 97 ? -3.309 1.669 7.562 1 98.75 97 ALA A C 1
ATOM 731 O O . ALA A 1 97 ? -4.508 1.57 7.828 1 98.75 97 ALA A O 1
ATOM 732 N N . ALA A 1 98 ? -2.648 2.768 7.781 1 98.75 98 ALA A N 1
ATOM 733 C CA . ALA A 1 98 ? -3.258 3.957 8.367 1 98.75 98 ALA A CA 1
ATOM 734 C C . ALA A 1 98 ? -4.367 4.508 7.477 1 98.75 98 ALA A C 1
ATOM 736 O O . ALA A 1 98 ? -5.398 4.969 7.969 1 98.75 98 ALA A O 1
ATOM 737 N N . ILE A 1 99 ? -4.141 4.492 6.188 1 98.81 99 ILE A N 1
ATOM 738 C CA . ILE A 1 99 ? -5.113 5 5.23 1 98.81 99 ILE A CA 1
ATOM 739 C C . ILE A 1 99 ? -6.332 4.078 5.195 1 98.81 99 ILE A C 1
ATOM 741 O O . ILE A 1 99 ? -7.473 4.543 5.238 1 98.81 99 ILE A O 1
ATOM 745 N N . GLN A 1 100 ? -6.109 2.781 5.18 1 98.69 100 GLN A N 1
ATOM 746 C CA . GLN A 1 100 ? -7.176 1.82 4.926 1 98.69 100 GLN A CA 1
ATOM 747 C C . GLN A 1 100 ? -8.008 1.579 6.184 1 98.69 100 GLN A C 1
ATOM 749 O O . GLN A 1 100 ? -9.211 1.316 6.094 1 98.69 100 GLN A O 1
ATOM 754 N N . ARG A 1 101 ? -7.438 1.782 7.312 1 98.25 101 ARG A N 1
ATOM 755 C CA . ARG A 1 101 ? -8.125 1.56 8.578 1 98.25 101 ARG A CA 1
ATOM 756 C C . ARG A 1 101 ? -9.117 2.682 8.867 1 98.25 101 ARG A C 1
ATOM 758 O O . ARG A 1 101 ? -9.984 2.547 9.734 1 98.25 101 ARG A O 1
ATOM 765 N N . VAL A 1 102 ? -9.031 3.791 8.086 1 98.31 102 VAL A N 1
ATOM 766 C CA . VAL A 1 102 ? -9.969 4.898 8.234 1 98.31 102 VAL A CA 1
ATOM 767 C C . VAL A 1 102 ? -11.375 4.43 7.859 1 98.31 102 VAL A C 1
ATOM 769 O O . VAL A 1 102 ? -12.359 5.094 8.18 1 98.31 102 VAL A O 1
ATOM 772 N N . TYR A 1 103 ? -11.477 3.293 7.242 1 97.75 103 TYR A N 1
ATOM 773 C CA . TYR A 1 103 ? -12.719 2.723 6.742 1 97.75 103 TYR A CA 1
ATOM 774 C C . TYR A 1 103 ? -13.781 2.684 7.832 1 97.75 103 TYR A C 1
ATOM 776 O O . TYR A 1 103 ? -14.969 2.867 7.559 1 97.75 103 TYR A O 1
ATOM 784 N N . CYS A 1 104 ? -13.391 2.48 9.07 1 97.69 104 CYS A N 1
ATOM 785 C CA . CYS A 1 104 ? -14.336 2.346 10.172 1 97.69 104 CYS A CA 1
ATOM 786 C C . CYS A 1 104 ? -15.148 3.623 10.352 1 97.69 104 CYS A C 1
ATOM 788 O O . CYS A 1 104 ? -16.281 3.582 10.828 1 97.69 104 CYS A O 1
ATOM 790 N N . ILE A 1 105 ? -14.602 4.758 9.945 1 97.44 105 ILE A N 1
ATOM 791 C CA . ILE A 1 105 ? -15.344 6.008 10.039 1 97.44 105 ILE A CA 1
ATOM 792 C C . ILE A 1 105 ? -15.586 6.57 8.641 1 97.44 105 ILE A C 1
ATOM 794 O O . ILE A 1 105 ? -16.031 7.715 8.484 1 97.44 105 ILE A O 1
ATOM 798 N N . GLY A 1 106 ? -15.203 5.816 7.598 1 97.19 106 GLY A N 1
ATOM 799 C CA . GLY A 1 106 ? -15.492 6.152 6.211 1 97.19 106 GLY A CA 1
ATOM 800 C C . GLY A 1 106 ? -14.367 6.914 5.535 1 97.19 106 GLY A C 1
ATOM 801 O O . GLY A 1 106 ? -13.797 6.449 4.547 1 97.19 106 GLY A O 1
ATOM 802 N N . LYS A 1 107 ? -14.102 8.062 5.926 1 97.38 107 LYS A N 1
ATOM 803 C CA . LYS A 1 107 ? -13.117 8.992 5.391 1 97.38 107 LYS A CA 1
ATOM 804 C C . LYS A 1 107 ? -12.766 10.07 6.41 1 97.38 107 LYS A C 1
ATOM 806 O O . LYS A 1 107 ? -13.398 10.164 7.465 1 97.38 107 LYS A O 1
ATOM 811 N N . PRO A 1 108 ? -11.625 10.828 6.184 1 98.25 108 PRO A N 1
ATOM 812 C CA . PRO A 1 108 ? -11.438 11.992 7.047 1 98.25 108 PRO A CA 1
ATOM 813 C C . PRO A 1 108 ? -12.672 12.891 7.102 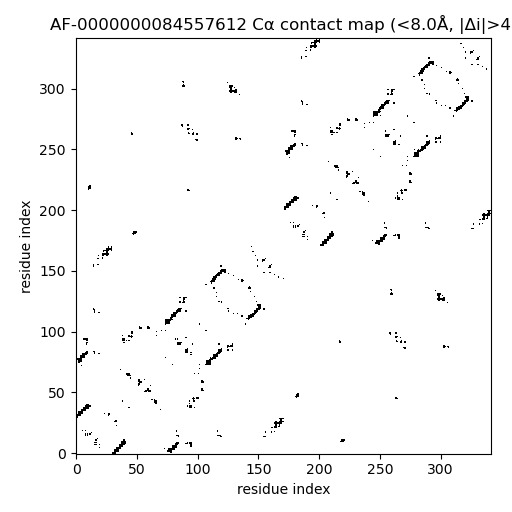1 98.25 108 PRO A C 1
ATOM 815 O O . PRO A 1 108 ? -13.164 13.328 6.059 1 98.25 108 PRO A O 1
ATOM 818 N N . GLN A 1 109 ? -13.164 13.164 8.242 1 98.12 109 GLN A N 1
ATOM 819 C CA . GLN A 1 109 ? -14.539 13.633 8.383 1 98.12 109 GLN A CA 1
ATOM 820 C C . GLN A 1 109 ? -14.633 15.133 8.133 1 98.12 109 GLN A C 1
ATOM 822 O O . GLN A 1 109 ? -15.594 15.602 7.516 1 98.12 109 GLN A O 1
ATOM 827 N N . LYS A 1 110 ? -13.688 15.883 8.562 1 98.25 110 LYS A N 1
ATOM 828 C CA . LYS A 1 110 ? -13.789 17.328 8.453 1 98.25 110 LYS A CA 1
ATOM 829 C C . LYS A 1 110 ? -12.836 17.875 7.391 1 98.25 110 LYS A C 1
ATOM 831 O O . LYS A 1 110 ? -12.961 19.016 6.957 1 98.25 110 LYS A O 1
ATOM 836 N N . ALA A 1 111 ? -11.883 17.062 6.996 1 98.69 111 ALA A N 1
ATOM 837 C CA . ALA A 1 111 ? -10.828 17.531 6.098 1 98.69 111 ALA A CA 1
ATOM 838 C C . ALA A 1 111 ? -11.414 18.016 4.777 1 98.69 111 ALA A C 1
ATOM 840 O O . ALA A 1 111 ? -12.219 17.328 4.152 1 98.69 111 ALA A O 1
ATOM 841 N N . LYS A 1 112 ? -10.969 19.141 4.383 1 98.44 112 LYS A N 1
ATOM 842 C CA . LYS A 1 112 ? -11.391 19.703 3.109 1 98.44 112 LYS A CA 1
ATOM 843 C C . LYS A 1 112 ? -10.25 19.703 2.094 1 98.44 112 LYS A C 1
ATOM 845 O O . LYS A 1 112 ? -10.492 19.797 0.889 1 98.44 112 LYS A O 1
ATOM 850 N N . LYS A 1 113 ? -9.023 19.625 2.6 1 98.75 113 LYS A N 1
ATOM 851 C CA . LYS A 1 113 ? -7.828 19.609 1.762 1 98.75 113 LYS A CA 1
ATOM 852 C C . LYS A 1 113 ? -6.895 18.469 2.164 1 98.75 113 LYS A C 1
ATOM 854 O O . LYS A 1 113 ? -6.902 18.031 3.314 1 98.75 113 LYS A O 1
ATOM 859 N N . ALA A 1 114 ? -6.145 18.062 1.238 1 98.88 114 ALA A N 1
ATOM 860 C CA . ALA A 1 114 ? -5.094 17.078 1.492 1 98.88 114 ALA A CA 1
ATOM 861 C C . ALA A 1 114 ? -3.883 17.328 0.597 1 98.88 114 ALA A C 1
ATOM 863 O O . ALA A 1 114 ? -4.004 17.953 -0.461 1 98.88 114 ALA A O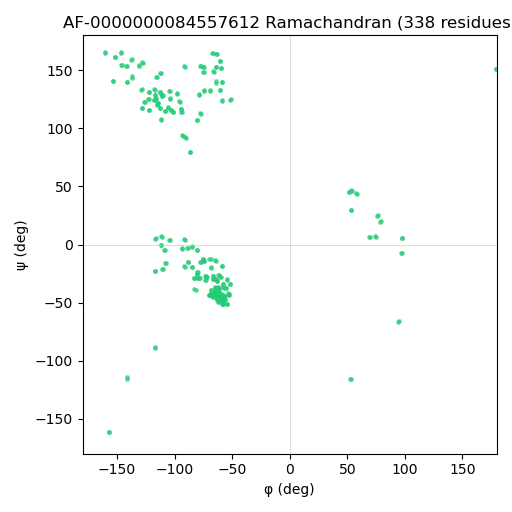 1
ATOM 864 N N . ALA A 1 115 ? -2.754 16.906 1.032 1 98.94 115 ALA A N 1
ATOM 865 C CA . ALA A 1 115 ? -1.525 16.969 0.243 1 98.94 115 ALA A CA 1
ATOM 866 C C . ALA A 1 115 ? -0.726 15.672 0.388 1 98.94 115 ALA A C 1
ATOM 868 O O . ALA A 1 115 ? -0.954 14.891 1.318 1 98.94 115 ALA A O 1
ATOM 869 N N . LEU A 1 116 ? 0.124 15.469 -0.578 1 98.94 116 LEU A N 1
ATOM 870 C CA . LEU A 1 116 ? 0.968 14.281 -0.632 1 98.94 116 LEU A CA 1
ATOM 871 C C . LEU A 1 116 ? 2.438 14.664 -0.768 1 98.94 116 LEU A C 1
ATOM 873 O O . LEU A 1 116 ? 2.799 15.469 -1.633 1 98.94 116 LEU A O 1
ATOM 877 N N . LEU A 1 117 ? 3.254 14.203 0.169 1 98.94 117 LEU A N 1
ATOM 878 C CA . LEU A 1 117 ? 4.707 14.32 0.108 1 98.94 117 LEU A CA 1
ATOM 879 C C . LEU A 1 117 ? 5.359 12.953 -0.062 1 98.94 117 LEU A C 1
ATOM 881 O O . LEU A 1 117 ? 5.227 12.086 0.803 1 98.94 117 LEU A O 1
ATOM 885 N N . LEU A 1 118 ? 6.066 12.773 -1.191 1 98.88 118 LEU A N 1
ATOM 886 C CA . LEU A 1 118 ? 6.695 11.484 -1.455 1 98.88 118 LEU A CA 1
ATOM 887 C C . LEU A 1 118 ? 8.203 11.641 -1.643 1 98.88 118 LEU A C 1
ATOM 889 O O . LEU A 1 118 ? 8.648 12.523 -2.377 1 98.88 118 LEU A O 1
ATOM 893 N N . SER A 1 119 ? 8.922 10.828 -0.968 1 98.56 119 SER A N 1
ATOM 894 C CA . SER A 1 119 ? 10.359 10.727 -1.207 1 98.56 119 SER A CA 1
ATOM 895 C C . SER A 1 119 ? 10.719 9.367 -1.807 1 98.56 119 SER A C 1
ATOM 897 O O . SER A 1 119 ? 10.062 8.367 -1.523 1 98.56 119 SER A O 1
ATOM 899 N N . SER A 1 120 ? 11.742 9.336 -2.66 1 97.62 120 SER A N 1
ATOM 900 C CA . SER A 1 120 ? 12.203 8.078 -3.258 1 97.62 120 SER A CA 1
ATOM 901 C C . SER A 1 120 ? 13.688 8.141 -3.588 1 97.62 120 SER A C 1
ATOM 903 O O . SER A 1 120 ? 14.289 9.211 -3.594 1 97.62 120 SER A O 1
ATOM 905 N N . GLY A 1 121 ? 14.289 6.941 -3.773 1 94.44 121 GLY A N 1
ATOM 906 C CA . GLY A 1 121 ? 15.688 6.859 -4.16 1 94.44 121 GLY A CA 1
ATOM 907 C C . GLY A 1 121 ? 15.93 7.246 -5.609 1 94.44 121 GLY A C 1
ATOM 908 O O . GLY A 1 121 ? 17.031 7.652 -5.973 1 94.44 121 GLY A O 1
ATOM 909 N N . SER A 1 122 ? 14.961 7.07 -6.441 1 94.25 122 SER A N 1
ATOM 910 C CA . SER A 1 122 ? 15.109 7.328 -7.867 1 94.25 122 SER A CA 1
ATOM 911 C C . SER A 1 122 ? 13.844 7.949 -8.453 1 94.25 122 SER A C 1
ATOM 913 O O . SER A 1 122 ? 12.758 7.797 -7.891 1 94.25 122 SER A O 1
ATOM 915 N N . PRO A 1 123 ? 14.016 8.711 -9.539 1 93.38 123 PRO A N 1
ATOM 916 C CA . PRO A 1 123 ? 12.836 9.289 -10.188 1 93.38 123 PRO A CA 1
ATOM 917 C C . PRO A 1 123 ? 11.938 8.234 -10.828 1 93.38 123 PRO A C 1
ATOM 919 O O . PRO A 1 123 ? 12.344 7.078 -10.977 1 93.38 123 PRO A O 1
ATOM 922 N N . GLY A 1 124 ? 10.758 8.594 -11.141 1 94 124 GLY A N 1
ATOM 923 C CA . GLY A 1 124 ? 9.859 7.723 -11.883 1 94 124 GLY A CA 1
ATOM 924 C C . GLY A 1 124 ? 9.211 6.656 -11.023 1 94 124 GLY A C 1
ATOM 925 O O . GLY A 1 124 ? 8.766 5.629 -11.531 1 94 124 GLY A O 1
ATOM 926 N N . THR A 1 125 ? 9.195 6.867 -9.719 1 96.75 125 THR A N 1
ATOM 927 C CA . THR A 1 125 ? 8.734 5.809 -8.82 1 96.75 125 THR A CA 1
ATOM 928 C C . THR A 1 125 ? 7.41 6.191 -8.172 1 96.75 125 THR A C 1
ATOM 930 O O . THR A 1 125 ? 6.863 5.426 -7.371 1 96.75 125 THR A O 1
ATOM 933 N N . HIS A 1 126 ? 6.797 7.277 -8.562 1 98.25 126 HIS A N 1
ATOM 934 C CA . HIS A 1 126 ? 5.766 7.855 -7.715 1 98.25 126 HIS A CA 1
ATOM 935 C C . HIS A 1 126 ? 4.379 7.66 -8.32 1 98.25 126 HIS A C 1
ATOM 937 O O . HIS A 1 126 ? 3.369 7.945 -7.672 1 98.25 126 HIS A O 1
ATOM 943 N N . ASP A 1 127 ? 4.246 7.102 -9.539 1 98.12 127 ASP A N 1
ATOM 944 C CA . ASP A 1 127 ? 3.002 7.109 -10.305 1 98.12 127 ASP A CA 1
ATOM 945 C C . ASP A 1 127 ? 1.9 6.348 -9.57 1 98.12 127 ASP A C 1
ATOM 947 O O . ASP A 1 127 ? 0.761 6.812 -9.5 1 98.12 127 ASP A O 1
ATOM 951 N N . GLY A 1 128 ? 2.223 5.176 -9.086 1 98.56 128 GLY A N 1
ATOM 952 C CA . GLY A 1 128 ? 1.229 4.387 -8.367 1 98.56 128 GLY A CA 1
ATOM 953 C C . GLY A 1 128 ? 0.66 5.098 -7.16 1 98.56 128 GLY A C 1
ATOM 954 O O . GLY A 1 128 ? -0.557 5.129 -6.965 1 98.56 128 GLY A O 1
ATOM 955 N N . SER A 1 129 ? 1.507 5.738 -6.398 1 98.88 129 SER A N 1
ATOM 956 C CA . SER A 1 129 ? 1.103 6.453 -5.191 1 98.88 129 SER A CA 1
ATOM 957 C C . SER A 1 129 ? 0.268 7.684 -5.531 1 98.88 129 SER A C 1
ATOM 959 O O . SER A 1 129 ? -0.726 7.969 -4.863 1 98.88 129 SER A O 1
ATOM 961 N N . ILE A 1 130 ? 0.697 8.406 -6.562 1 98.88 130 ILE A N 1
ATOM 962 C CA . ILE A 1 130 ? -0.013 9.609 -6.977 1 98.88 130 ILE A CA 1
ATOM 963 C C . ILE A 1 130 ? -1.404 9.242 -7.484 1 98.88 130 ILE A C 1
ATOM 965 O O . ILE A 1 130 ? -2.393 9.891 -7.141 1 98.88 130 ILE A O 1
ATOM 969 N N . ALA A 1 131 ? -1.477 8.156 -8.273 1 98.81 131 ALA A N 1
ATOM 970 C CA . ALA A 1 131 ? -2.768 7.699 -8.781 1 98.81 131 ALA A CA 1
ATOM 971 C C . ALA A 1 131 ? -3.697 7.305 -7.641 1 98.81 131 ALA A C 1
ATOM 973 O O . ALA A 1 131 ? -4.875 7.676 -7.629 1 98.81 131 ALA A O 1
ATOM 974 N N . GLN A 1 132 ? -3.189 6.535 -6.719 1 98.75 132 GLN A N 1
ATOM 975 C CA . GLN A 1 132 ? -3.986 6.156 -5.555 1 98.75 132 GLN A CA 1
ATOM 976 C C . GLN A 1 132 ? -4.496 7.387 -4.812 1 98.75 132 GLN A C 1
ATOM 978 O O . GLN A 1 132 ? -5.68 7.473 -4.48 1 98.75 132 GLN A O 1
ATOM 983 N N . PHE A 1 133 ? -3.594 8.328 -4.578 1 98.88 133 PHE A N 1
ATOM 984 C CA . PHE A 1 133 ? -3.904 9.508 -3.787 1 98.88 133 PHE A CA 1
ATOM 985 C C . PHE A 1 133 ? -5.004 10.328 -4.453 1 98.88 133 PHE A C 1
ATOM 987 O O . PHE A 1 133 ? -5.988 10.695 -3.805 1 98.88 133 PHE A O 1
ATOM 994 N N . LYS A 1 134 ? -4.844 10.578 -5.672 1 98.88 134 LYS A N 1
ATOM 995 C CA . LYS A 1 134 ? -5.828 11.375 -6.398 1 98.88 134 LYS A CA 1
ATOM 996 C C . LYS A 1 134 ? -7.195 10.695 -6.395 1 98.88 134 LYS A C 1
ATOM 998 O O . LYS A 1 134 ? -8.219 11.344 -6.172 1 98.88 134 LYS A O 1
ATOM 1003 N N . ALA A 1 135 ? -7.234 9.422 -6.625 1 98.75 135 ALA A N 1
ATOM 1004 C CA . ALA A 1 135 ? -8.492 8.68 -6.641 1 98.75 135 ALA A CA 1
ATOM 1005 C C . ALA A 1 135 ? -9.148 8.688 -5.262 1 98.75 135 ALA A C 1
ATOM 1007 O O . ALA A 1 135 ? -10.367 8.867 -5.145 1 98.75 135 ALA A O 1
ATOM 1008 N N . TYR A 1 136 ? -8.336 8.5 -4.258 1 98.69 136 TYR A N 1
ATOM 1009 C CA . TYR A 1 136 ? -8.836 8.492 -2.891 1 98.69 136 TYR A CA 1
ATOM 1010 C C . TYR A 1 136 ? -9.422 9.844 -2.52 1 98.69 136 TYR A C 1
ATOM 1012 O O . TYR A 1 136 ? -10.516 9.922 -1.945 1 98.69 136 TYR A O 1
ATOM 1020 N N . MET A 1 137 ? -8.719 10.875 -2.855 1 98.81 137 MET A N 1
ATOM 1021 C CA . MET A 1 137 ? -9.203 12.211 -2.539 1 98.81 137 MET A CA 1
ATOM 1022 C C . MET A 1 137 ? -10.484 12.523 -3.301 1 98.81 137 MET A C 1
ATOM 1024 O O . MET A 1 137 ? -11.398 13.156 -2.764 1 98.81 137 MET A O 1
ATOM 1028 N N . ALA A 1 138 ? -10.531 12.125 -4.566 1 98.56 138 ALA A N 1
ATOM 1029 C CA . ALA A 1 138 ? -11.75 12.305 -5.344 1 98.56 138 ALA A CA 1
ATOM 1030 C C . ALA A 1 138 ? -12.922 11.57 -4.695 1 98.56 138 ALA A C 1
ATOM 1032 O O . ALA A 1 138 ? -14.008 12.141 -4.539 1 98.56 138 ALA A O 1
ATOM 1033 N N . TYR A 1 139 ? -12.734 10.398 -4.305 1 97.69 139 TYR A N 1
ATOM 1034 C CA . TYR A 1 139 ? -13.75 9.602 -3.631 1 97.69 139 TYR A CA 1
ATOM 1035 C C . TYR A 1 139 ? -14.219 10.281 -2.348 1 97.69 139 TYR A C 1
ATOM 1037 O O . TYR A 1 139 ? -15.414 10.312 -2.059 1 97.69 139 TYR A O 1
ATOM 1045 N N . ALA A 1 140 ? -13.242 10.797 -1.57 1 98.12 140 ALA A N 1
ATOM 1046 C CA . ALA A 1 140 ? -13.523 11.375 -0.256 1 98.12 140 ALA A CA 1
ATOM 1047 C C . ALA A 1 140 ? -14.047 12.805 -0.382 1 98.12 140 ALA A C 1
ATOM 1049 O O . ALA A 1 140 ? -14.414 13.422 0.615 1 98.12 140 ALA A O 1
ATOM 1050 N N . ASN A 1 141 ? -14.055 13.305 -1.619 1 98.44 141 ASN A N 1
ATOM 1051 C CA . ASN A 1 141 ? -14.445 14.695 -1.876 1 98.44 141 ASN A CA 1
ATOM 1052 C C . ASN A 1 141 ? -13.562 15.672 -1.104 1 98.44 141 ASN A C 1
ATOM 1054 O O . ASN A 1 141 ? -14.07 16.562 -0.426 1 98.44 141 ASN A O 1
ATOM 1058 N N . ILE A 1 142 ? -12.344 15.422 -1.117 1 98.81 142 ILE A N 1
ATOM 1059 C CA . ILE A 1 142 ? -11.328 16.266 -0.498 1 98.81 142 ILE A CA 1
ATOM 1060 C C . ILE A 1 142 ? -10.445 16.891 -1.578 1 98.81 142 ILE A C 1
ATOM 1062 O O . ILE A 1 142 ? -10.016 16.219 -2.508 1 98.81 142 ILE A O 1
ATOM 1066 N N . GLU A 1 143 ? -10.234 18.156 -1.516 1 98.81 143 GLU A N 1
ATOM 1067 C CA . GLU A 1 143 ? -9.43 18.891 -2.492 1 98.81 143 GLU A CA 1
ATOM 1068 C C . GLU A 1 143 ? -7.953 18.531 -2.377 1 98.81 143 GLU A C 1
ATOM 1070 O O . GLU A 1 143 ? -7.395 18.516 -1.276 1 98.81 143 GLU A O 1
ATOM 1075 N N . VAL A 1 144 ? -7.375 18.25 -3.488 1 98.88 144 VAL A N 1
ATOM 1076 C CA . VAL A 1 144 ? -5.93 18.047 -3.531 1 98.88 144 VAL A CA 1
ATOM 1077 C C . VAL A 1 144 ? -5.223 19.391 -3.564 1 98.88 144 VAL A C 1
ATOM 1079 O O . VAL A 1 144 ? -5.195 20.062 -4.598 1 98.88 144 VAL A O 1
ATOM 1082 N N . ALA A 1 145 ? -4.633 19.719 -2.449 1 98.75 145 ALA A N 1
ATOM 1083 C CA . ALA A 1 145 ? -3.971 21.016 -2.336 1 98.75 145 ALA A CA 1
ATOM 1084 C C . ALA A 1 145 ? -2.596 20.984 -2.996 1 98.75 145 ALA A C 1
ATOM 1086 O O . ALA A 1 145 ? -2.094 22.031 -3.445 1 98.75 145 ALA A O 1
ATOM 1087 N N . GLY A 1 146 ? -1.95 19.812 -3.023 1 98.81 146 GLY A N 1
ATOM 1088 C CA . GLY A 1 146 ? -0.625 19.703 -3.613 1 98.81 146 GLY A CA 1
ATOM 1089 C C . GLY A 1 146 ? -0.041 18.297 -3.521 1 98.81 146 GLY A C 1
ATOM 1090 O O . GLY A 1 146 ? -0.41 17.531 -2.639 1 98.81 146 GLY A O 1
ATOM 1091 N N . ILE A 1 147 ? 0.782 17.984 -4.465 1 98.94 147 ILE A N 1
ATOM 1092 C CA . ILE A 1 147 ? 1.605 16.781 -4.508 1 98.94 147 ILE A CA 1
ATOM 1093 C C . ILE A 1 147 ? 3.062 17.156 -4.766 1 98.94 147 ILE A C 1
ATOM 1095 O O . ILE A 1 147 ? 3.381 17.75 -5.797 1 98.94 147 ILE A O 1
ATOM 1099 N N . ILE A 1 148 ? 3.889 16.859 -3.834 1 98.88 148 ILE A N 1
ATOM 1100 C CA . ILE A 1 148 ? 5.305 17.172 -3.979 1 98.88 148 ILE A CA 1
ATOM 1101 C C . ILE A 1 148 ? 6.133 15.891 -3.842 1 98.88 148 ILE A C 1
ATOM 1103 O O . ILE A 1 148 ? 5.98 15.141 -2.873 1 98.88 148 ILE A O 1
ATOM 1107 N N . THR A 1 149 ? 6.945 15.633 -4.848 1 98.75 149 THR A N 1
ATOM 1108 C CA . THR A 1 149 ? 7.824 14.469 -4.844 1 98.75 149 THR A CA 1
ATOM 1109 C C . THR A 1 149 ? 9.289 14.891 -4.832 1 98.75 149 THR A C 1
ATOM 1111 O O . THR A 1 149 ? 9.633 15.961 -5.352 1 98.75 149 THR A O 1
ATOM 1114 N N 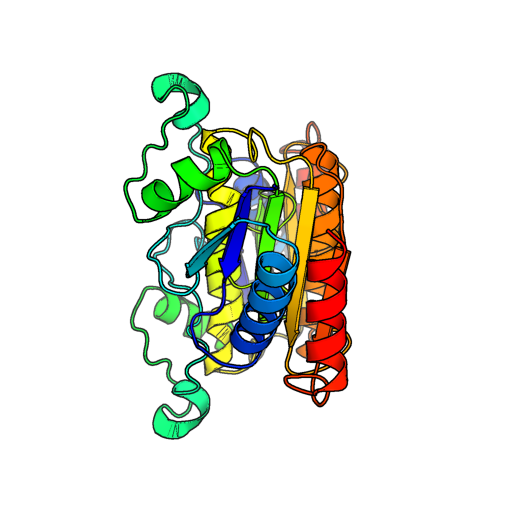. ALA A 1 150 ? 10.117 14.18 -4.164 1 98.62 150 ALA A N 1
ATOM 1115 C CA . ALA A 1 150 ? 11.57 14.312 -4.195 1 98.62 150 ALA A CA 1
ATOM 1116 C C . ALA A 1 150 ? 12.242 12.969 -4.477 1 98.62 150 ALA A C 1
ATOM 1118 O O . ALA A 1 150 ? 11.898 11.961 -3.867 1 98.62 150 ALA A O 1
ATOM 1119 N N . ALA A 1 151 ? 13.25 12.93 -5.422 1 97.81 151 ALA A N 1
ATOM 1120 C CA . ALA A 1 151 ? 13.938 11.695 -5.801 1 97.81 151 ALA A CA 1
ATOM 1121 C C . ALA A 1 151 ? 15.445 11.922 -5.93 1 97.81 151 ALA A C 1
ATOM 1123 O O . ALA A 1 151 ? 15.875 12.961 -6.434 1 97.81 151 ALA A O 1
ATOM 1124 N N . GLY A 1 152 ? 16.156 10.906 -5.52 1 96.69 152 GLY A N 1
ATOM 1125 C CA . GLY A 1 152 ? 17.594 10.977 -5.688 1 96.69 152 GLY A CA 1
ATOM 1126 C C . GLY A 1 152 ? 18.219 12.234 -5.105 1 96.69 152 GLY A C 1
ATOM 1127 O O . GLY A 1 152 ? 18.016 12.539 -3.926 1 96.69 152 GLY A O 1
ATOM 1128 N N . GLU A 1 153 ? 18.781 13.055 -5.945 1 96.19 153 GLU A N 1
ATOM 1129 C CA . GLU A 1 153 ? 19.531 14.227 -5.512 1 96.19 153 GLU A CA 1
ATOM 1130 C C . GLU A 1 153 ? 18.609 15.328 -5.02 1 96.19 153 GLU A C 1
ATOM 1132 O O . GLU A 1 153 ? 19.047 16.266 -4.348 1 96.19 153 GLU A O 1
ATOM 1137 N N . GLU A 1 154 ? 17.359 15.227 -5.301 1 97.44 154 GLU A N 1
ATOM 1138 C CA . GLU A 1 154 ? 16.406 16.219 -4.824 1 97.44 154 GLU A CA 1
ATOM 1139 C C . GLU A 1 154 ? 16.172 16.078 -3.322 1 97.44 154 GLU A C 1
ATOM 1141 O O . GLU A 1 154 ? 15.773 17.047 -2.662 1 97.44 154 GLU A O 1
ATOM 1146 N N . ASN A 1 155 ? 16.359 14.891 -2.887 1 97.5 155 ASN A N 1
ATOM 1147 C CA . ASN A 1 155 ? 16.141 14.664 -1.463 1 97.5 155 ASN A CA 1
ATOM 1148 C C . ASN A 1 155 ? 17.031 15.547 -0.605 1 97.5 155 ASN A C 1
ATOM 1150 O O . ASN A 1 155 ? 18.25 15.562 -0.786 1 97.5 155 ASN A O 1
ATOM 1154 N N . LYS A 1 156 ? 16.438 16.312 0.267 1 97.75 156 LYS A N 1
ATOM 1155 C CA . LYS A 1 156 ? 17.078 17.172 1.249 1 97.75 156 LYS A CA 1
ATOM 1156 C C . LYS A 1 156 ? 17.766 18.359 0.57 1 97.75 156 LYS A C 1
ATOM 1158 O O . LYS A 1 156 ? 18.531 19.094 1.209 1 97.75 156 LYS A O 1
ATOM 1163 N N . SER A 1 157 ? 17.531 18.422 -0.675 1 98.31 157 SER A N 1
ATOM 1164 C CA . SER A 1 157 ? 18.094 19.609 -1.314 1 98.31 157 SER A CA 1
ATOM 1165 C C . SER A 1 157 ? 17.391 20.875 -0.814 1 98.31 157 SER A C 1
ATOM 1167 O O . SER A 1 157 ? 16.203 20.859 -0.527 1 98.31 157 SER A O 1
ATOM 1169 N N . GLU A 1 158 ? 18.156 21.953 -0.794 1 98.19 158 GLU A N 1
ATOM 1170 C CA . GLU A 1 158 ? 17.594 23.234 -0.349 1 98.19 158 GLU A CA 1
ATOM 1171 C C . GLU A 1 158 ? 16.453 23.672 -1.251 1 98.19 158 GLU A C 1
ATOM 1173 O O . GLU A 1 158 ? 15.43 24.172 -0.768 1 98.19 158 GLU A O 1
ATOM 1178 N N . ALA A 1 159 ? 16.641 23.547 -2.443 1 98.56 159 ALA A N 1
ATOM 1179 C CA . ALA A 1 159 ? 15.609 23.938 -3.4 1 98.56 159 ALA A CA 1
ATOM 1180 C C . ALA A 1 159 ? 14.297 23.219 -3.117 1 98.56 159 ALA A C 1
ATOM 1182 O O . ALA A 1 159 ? 13.227 23.828 -3.104 1 98.56 159 ALA A O 1
ATOM 1183 N N . LYS A 1 160 ? 14.383 21.938 -2.924 1 98.75 160 LYS A N 1
ATOM 1184 C CA . LYS A 1 160 ? 13.188 21.125 -2.678 1 98.75 160 LYS A CA 1
ATOM 1185 C C . LYS A 1 160 ? 12.57 21.469 -1.325 1 98.75 160 LYS A C 1
ATOM 1187 O O . LYS A 1 160 ? 11.344 21.578 -1.208 1 98.75 160 LYS A O 1
ATOM 1192 N N . LEU A 1 161 ? 13.391 21.594 -0.334 1 98.75 161 LEU A N 1
ATOM 1193 C CA . LEU A 1 161 ? 12.891 21.938 0.994 1 98.75 161 LEU A CA 1
ATOM 1194 C C . LEU A 1 161 ? 12.234 23.312 0.996 1 98.75 161 LEU A C 1
ATOM 1196 O O . LEU A 1 161 ? 11.211 23.516 1.647 1 98.75 161 LEU A O 1
ATOM 1200 N N . ASN A 1 162 ? 12.766 24.234 0.271 1 98.75 162 ASN A N 1
ATOM 1201 C CA . ASN A 1 162 ? 12.156 25.562 0.143 1 98.75 162 ASN A CA 1
ATOM 1202 C C . ASN A 1 162 ? 10.82 25.484 -0.602 1 98.75 162 ASN A C 1
ATOM 1204 O O . ASN A 1 162 ? 9.875 26.203 -0.26 1 98.75 162 ASN A O 1
ATOM 1208 N N . GLU A 1 163 ? 10.797 24.688 -1.652 1 98.88 163 GLU A N 1
ATOM 1209 C CA . GLU A 1 163 ? 9.531 24.453 -2.352 1 98.88 163 GLU A CA 1
ATOM 1210 C C . GLU A 1 163 ? 8.438 24 -1.388 1 98.88 163 GLU A C 1
ATOM 1212 O O . GLU A 1 163 ? 7.312 24.5 -1.444 1 98.88 163 GLU A O 1
ATOM 1217 N N . ILE A 1 164 ? 8.758 23.109 -0.5 1 98.94 164 ILE A N 1
ATOM 1218 C CA . ILE A 1 164 ? 7.809 22.547 0.452 1 98.94 164 ILE A CA 1
ATOM 1219 C C . ILE A 1 164 ? 7.414 23.609 1.479 1 98.94 164 ILE A C 1
ATOM 1221 O O . ILE A 1 164 ? 6.234 23.75 1.811 1 98.94 164 ILE A O 1
ATOM 1225 N N . ARG A 1 165 ? 8.398 24.359 1.976 1 98.81 165 ARG A N 1
ATOM 1226 C CA . ARG A 1 165 ? 8.109 25.438 2.916 1 98.81 165 ARG A CA 1
ATOM 1227 C C . ARG A 1 165 ? 7.145 26.453 2.314 1 98.81 165 ARG A C 1
ATOM 1229 O O . ARG A 1 165 ? 6.172 26.844 2.959 1 98.81 165 ARG A O 1
ATOM 1236 N N . ASP A 1 166 ? 7.438 26.828 1.099 1 98.75 166 ASP A N 1
ATOM 1237 C CA . ASP A 1 166 ? 6.613 27.828 0.418 1 98.75 166 ASP A CA 1
ATOM 1238 C C . ASP A 1 166 ? 5.203 27.297 0.173 1 98.75 166 ASP A C 1
ATOM 1240 O O . ASP A 1 166 ? 4.223 28.031 0.345 1 98.75 166 ASP A O 1
ATOM 1244 N N . PHE A 1 167 ? 5.105 26.078 -0.268 1 98.88 167 PHE A N 1
ATOM 1245 C CA . PHE A 1 167 ? 3.805 25.453 -0.443 1 98.88 167 PHE A CA 1
ATOM 1246 C C . PHE A 1 167 ? 2.992 25.516 0.846 1 98.88 167 PHE A C 1
ATOM 1248 O O . PHE A 1 167 ? 1.84 25.953 0.839 1 98.88 167 PHE A O 1
ATOM 1255 N N . ALA A 1 168 ? 3.625 25.062 1.941 1 98.75 168 ALA A N 1
ATOM 1256 C CA . ALA A 1 168 ? 2.934 24.984 3.225 1 98.75 168 ALA A CA 1
ATOM 1257 C C . ALA A 1 168 ? 2.529 26.375 3.715 1 98.75 168 ALA A C 1
ATOM 1259 O O . ALA A 1 168 ? 1.447 26.562 4.281 1 98.75 168 ALA A O 1
ATOM 1260 N N . LYS A 1 169 ? 3.389 27.312 3.465 1 98 169 LYS A N 1
ATOM 1261 C CA . LYS A 1 169 ? 3.127 28.703 3.859 1 98 169 LYS A CA 1
ATOM 1262 C C . LYS A 1 169 ? 1.911 29.266 3.125 1 98 169 LYS A C 1
ATOM 1264 O O . LYS A 1 169 ? 1.179 30.094 3.67 1 98 169 LYS A O 1
ATOM 1269 N N . GLY A 1 170 ? 1.68 28.812 1.931 1 97.75 170 GLY A N 1
ATOM 1270 C CA . GLY A 1 170 ? 0.604 29.312 1.093 1 97.75 170 GLY A CA 1
ATOM 1271 C C . GLY A 1 170 ? -0.729 28.641 1.36 1 97.75 170 GLY A C 1
ATOM 1272 O O . GLY A 1 170 ? -1.734 28.969 0.73 1 97.75 170 GLY A O 1
ATOM 1273 N N . LEU A 1 171 ? -0.743 27.719 2.24 1 97.12 171 LEU A N 1
ATOM 1274 C CA . LEU A 1 171 ? -1.978 27.016 2.559 1 97.12 171 LEU A CA 1
ATOM 1275 C C . LEU A 1 171 ? -2.91 27.891 3.383 1 97.12 171 LEU A C 1
ATOM 1277 O O . LEU A 1 171 ? -2.477 28.547 4.336 1 97.12 171 LEU A O 1
ATOM 1281 N N . MET B 1 1 ? 6.262 -27.547 -17.156 1 88.81 1 MET B N 1
ATOM 1282 C CA . MET B 1 1 ? 5.691 -27.328 -15.828 1 88.81 1 MET B CA 1
ATOM 1283 C C . MET B 1 1 ? 6.316 -26.094 -15.172 1 88.81 1 MET B C 1
ATOM 1285 O O . MET B 1 1 ? 7.539 -25.984 -15.102 1 88.81 1 MET B O 1
ATOM 1289 N N . THR B 1 2 ? 5.387 -25.156 -14.773 1 92.88 2 THR B N 1
ATOM 1290 C CA . THR B 1 2 ? 5.836 -23.922 -14.148 1 92.88 2 THR B CA 1
ATOM 1291 C C . THR B 1 2 ? 5.434 -23.891 -12.68 1 92.88 2 THR B C 1
ATOM 1293 O O . THR B 1 2 ? 4.332 -24.297 -12.32 1 92.88 2 THR B O 1
ATOM 1296 N N . GLY B 1 3 ? 6.434 -23.594 -11.75 1 98.06 3 GLY B N 1
ATOM 1297 C CA . GLY B 1 3 ? 6.102 -23.328 -10.359 1 98.06 3 GLY B CA 1
ATOM 1298 C C . GLY B 1 3 ? 5.547 -21.922 -10.133 1 98.06 3 GLY B C 1
ATOM 1299 O O . GLY B 1 3 ? 6.258 -20.938 -10.297 1 98.06 3 GLY B O 1
ATOM 1300 N N . ILE B 1 4 ? 4.238 -21.875 -9.75 1 98.69 4 ILE B N 1
ATOM 1301 C CA . ILE B 1 4 ? 3.553 -20.609 -9.586 1 98.69 4 ILE B CA 1
ATOM 1302 C C . ILE B 1 4 ? 3.248 -20.375 -8.109 1 98.69 4 ILE B C 1
ATOM 1304 O O . ILE B 1 4 ? 2.719 -21.25 -7.43 1 98.69 4 ILE B O 1
ATOM 1308 N N . THR B 1 5 ? 3.639 -19.234 -7.594 1 98.75 5 THR B N 1
ATOM 1309 C CA . THR B 1 5 ? 3.244 -18.797 -6.262 1 98.75 5 THR B CA 1
ATOM 1310 C C . THR B 1 5 ? 2.16 -17.719 -6.344 1 98.75 5 THR B C 1
ATOM 1312 O O . THR B 1 5 ? 2.311 -16.734 -7.062 1 98.75 5 THR B O 1
ATOM 1315 N N . VAL B 1 6 ? 1.062 -17.953 -5.664 1 98.88 6 VAL B N 1
ATOM 1316 C CA . VAL B 1 6 ? 0.002 -16.969 -5.555 1 98.88 6 VAL B CA 1
ATOM 1317 C C . VAL B 1 6 ? 0.008 -16.359 -4.152 1 98.88 6 VAL B C 1
ATOM 1319 O O . VAL B 1 6 ? -0.109 -17.078 -3.156 1 98.88 6 VAL B O 1
ATOM 1322 N N . LEU B 1 7 ? 0.25 -15.07 -4.074 1 98.81 7 LEU B N 1
ATOM 1323 C CA . LEU B 1 7 ? 0.085 -14.32 -2.832 1 98.81 7 LEU B CA 1
ATOM 1324 C C . LEU B 1 7 ? -1.301 -13.688 -2.76 1 98.81 7 LEU B C 1
ATOM 1326 O O . LEU B 1 7 ? -1.634 -12.82 -3.568 1 98.81 7 LEU B O 1
ATOM 1330 N N . THR B 1 8 ? -2.088 -14.148 -1.809 1 98.62 8 THR B N 1
ATOM 1331 C CA . THR B 1 8 ? -3.438 -13.625 -1.632 1 98.62 8 THR B CA 1
ATOM 1332 C C . THR B 1 8 ? -3.486 -12.633 -0.474 1 98.62 8 THR B C 1
ATOM 1334 O O . THR B 1 8 ? -3.34 -13.016 0.688 1 98.62 8 THR B O 1
ATOM 1337 N N . GLY B 1 9 ? -3.748 -11.398 -0.831 1 97.69 9 GLY B N 1
ATOM 1338 C CA . GLY B 1 9 ? -3.695 -10.32 0.142 1 97.69 9 GLY B CA 1
ATOM 1339 C C . GLY B 1 9 ? -5.031 -10.047 0.805 1 97.69 9 GLY B C 1
ATOM 1340 O O . GLY B 1 9 ? -5.145 -9.156 1.647 1 97.69 9 GLY B O 1
ATOM 1341 N N . SER B 1 10 ? -6.02 -10.828 0.526 1 96 10 SER B N 1
ATOM 1342 C CA . SER B 1 10 ? -7.332 -10.641 1.136 1 96 10 SER B CA 1
ATOM 1343 C C . SER B 1 10 ? -7.371 -11.203 2.553 1 96 10 SER B C 1
ATOM 1345 O O . SER B 1 10 ? -7.055 -12.375 2.77 1 96 10 SER B O 1
ATOM 1347 N N . PRO B 1 11 ? -7.812 -10.422 3.488 1 94.12 11 PRO B N 1
ATOM 1348 C CA . PRO B 1 11 ? -7.957 -10.945 4.848 1 94.12 11 PRO B CA 1
ATOM 1349 C C . PRO B 1 11 ? -9.195 -11.82 5.016 1 94.12 11 PRO B C 1
ATOM 1351 O O . PRO B 1 11 ? -9.336 -12.508 6.031 1 94.12 11 PRO B O 1
ATOM 1354 N N . ARG B 1 12 ? -10.125 -11.742 4.039 1 91.19 12 ARG B N 1
ATOM 1355 C CA . ARG B 1 12 ? -11.328 -12.57 4.102 1 91.19 12 ARG B CA 1
ATOM 1356 C C . ARG B 1 12 ? -11.531 -13.344 2.807 1 91.19 12 ARG B C 1
ATOM 1358 O O . ARG B 1 12 ? -10.953 -13 1.774 1 91.19 12 ARG B O 1
ATOM 1365 N N . LYS B 1 13 ? -12.242 -14.414 2.844 1 90.88 13 LYS B N 1
ATOM 1366 C CA . LYS B 1 13 ? -12.5 -15.258 1.683 1 90.88 13 LYS B CA 1
ATOM 1367 C C . LYS B 1 13 ? -13.773 -14.836 0.965 1 90.88 13 LYS B C 1
ATOM 1369 O O . LYS B 1 13 ? -14.867 -15.305 1.298 1 90.88 13 LYS B O 1
ATOM 1374 N N . MET B 1 14 ? -13.641 -13.961 -0.028 1 94.62 14 MET B N 1
ATOM 1375 C CA . MET B 1 14 ? -14.789 -13.469 -0.785 1 94.62 14 MET B CA 1
ATOM 1376 C C . MET B 1 14 ? -14.445 -13.336 -2.266 1 94.62 14 MET B C 1
ATOM 1378 O O . MET B 1 14 ? -14.227 -14.336 -2.947 1 94.62 14 MET B O 1
ATOM 1382 N N . ASN B 1 15 ? -14.445 -12.078 -2.738 1 96.81 15 ASN B N 1
ATOM 1383 C CA . ASN B 1 15 ? -14.297 -11.836 -4.168 1 96.81 15 ASN B CA 1
ATOM 1384 C C . ASN B 1 15 ? -12.914 -12.25 -4.66 1 96.81 15 ASN B C 1
ATOM 1386 O O . ASN B 1 15 ? -12.789 -12.93 -5.684 1 96.81 15 ASN B O 1
ATOM 1390 N N . THR B 1 16 ? -11.898 -11.883 -3.924 1 98.06 16 THR B N 1
ATOM 1391 C CA . THR B 1 16 ? -10.523 -12.164 -4.336 1 98.06 16 THR B CA 1
ATOM 1392 C C . THR B 1 16 ? -10.234 -13.664 -4.273 1 98.06 16 THR B C 1
ATOM 1394 O O . THR B 1 16 ? -9.578 -14.211 -5.16 1 98.06 16 THR B O 1
ATOM 1397 N N . SER B 1 17 ? -10.766 -14.32 -3.244 1 97.56 17 SER B N 1
ATOM 1398 C CA . SER B 1 17 ? -10.578 -15.758 -3.098 1 97.56 17 SER B CA 1
ATOM 1399 C C . SER B 1 17 ? -11.188 -16.516 -4.273 1 97.56 17 SER B C 1
ATOM 1401 O O . SER B 1 17 ? -10.641 -17.531 -4.711 1 97.56 17 SER B O 1
ATOM 1403 N N . ALA B 1 18 ? -12.289 -16.047 -4.75 1 98.38 18 ALA B N 1
ATOM 1404 C CA . ALA B 1 18 ? -12.922 -16.672 -5.91 1 98.38 18 ALA B CA 1
ATOM 1405 C C . ALA B 1 18 ? -12.031 -16.547 -7.145 1 98.38 18 ALA B C 1
ATOM 1407 O O . ALA B 1 18 ? -11.906 -17.5 -7.922 1 98.38 18 ALA B O 1
ATOM 1408 N N . MET B 1 19 ? -11.43 -15.398 -7.34 1 98.88 19 MET B N 1
ATOM 1409 C CA . MET B 1 19 ? -10.508 -15.188 -8.453 1 98.88 19 MET B CA 1
ATOM 1410 C C . MET B 1 19 ? -9.32 -16.141 -8.367 1 98.88 19 MET B C 1
ATOM 1412 O O . MET B 1 19 ? -8.93 -16.75 -9.359 1 98.88 19 MET B O 1
ATOM 1416 N N . VAL B 1 20 ? -8.789 -16.234 -7.16 1 98.81 20 VAL B N 1
ATOM 1417 C CA . VAL B 1 20 ? -7.613 -17.062 -6.938 1 98.81 20 VAL B CA 1
ATOM 1418 C C . VAL B 1 20 ? -7.965 -18.531 -7.199 1 98.81 20 VAL B C 1
ATOM 1420 O O . VAL B 1 20 ? -7.191 -19.25 -7.828 1 98.81 20 VAL B O 1
ATOM 1423 N N . GLN B 1 21 ? -9.094 -18.938 -6.73 1 98.62 21 GLN B N 1
ATOM 1424 C CA . GLN B 1 21 ? -9.523 -20.312 -6.957 1 98.62 21 GLN B CA 1
ATOM 1425 C C . GLN B 1 21 ? -9.641 -20.625 -8.445 1 98.62 21 GLN B C 1
ATOM 1427 O O . GLN B 1 21 ? -9.18 -21.656 -8.914 1 98.62 21 GLN B O 1
ATOM 1432 N N . ALA B 1 22 ? -10.289 -19.734 -9.18 1 98.88 22 ALA B N 1
ATOM 1433 C CA . ALA B 1 22 ? -10.398 -19.891 -10.625 1 98.88 22 ALA B CA 1
ATOM 1434 C C . ALA B 1 22 ? -9.023 -19.984 -11.281 1 98.88 22 ALA B C 1
ATOM 1436 O O . ALA B 1 22 ? -8.805 -20.812 -12.164 1 98.88 22 ALA B O 1
ATOM 1437 N N . PHE B 1 23 ? -8.125 -19.125 -10.859 1 98.94 23 PHE B N 1
ATOM 1438 C CA . PHE B 1 23 ? -6.766 -19.125 -11.383 1 98.94 23 PHE B CA 1
ATOM 1439 C C . PHE B 1 23 ? -6.105 -20.484 -11.141 1 98.94 23 PHE B C 1
ATOM 1441 O O . PHE B 1 23 ? -5.516 -21.062 -12.055 1 98.94 23 PHE B O 1
ATOM 1448 N N . CYS B 1 24 ? -6.168 -20.953 -9.867 1 98.69 24 CYS B N 1
ATOM 1449 C CA . CYS B 1 24 ? -5.559 -22.219 -9.5 1 98.69 24 CYS B CA 1
ATOM 1450 C C . CYS B 1 24 ? -6.113 -23.359 -10.344 1 98.69 24 CYS B C 1
ATOM 1452 O O . CYS B 1 24 ? -5.355 -24.188 -10.844 1 98.69 24 CYS B O 1
ATOM 1454 N N . GLU B 1 25 ? -7.391 -23.359 -10.516 1 98.62 25 GLU B N 1
ATOM 1455 C CA . GLU B 1 25 ? -8.039 -24.391 -11.328 1 98.62 25 GLU B CA 1
ATOM 1456 C C . GLU B 1 25 ? -7.477 -24.406 -12.742 1 98.62 25 GLU B C 1
ATOM 1458 O O . GLU B 1 25 ? -7.113 -25.453 -13.266 1 98.62 25 GLU B O 1
ATOM 1463 N N . GLY B 1 26 ? -7.449 -23.266 -13.359 1 98.69 26 GLY B N 1
ATOM 1464 C CA . GLY B 1 26 ? -6.922 -23.172 -14.711 1 98.69 26 GLY B CA 1
ATOM 1465 C C . GLY B 1 26 ? -5.461 -23.562 -14.812 1 98.69 26 GLY B C 1
ATOM 1466 O O . GLY B 1 26 ? -5.07 -24.297 -15.727 1 98.69 26 GLY B O 1
ATOM 1467 N N . ALA B 1 27 ? -4.648 -23.062 -13.906 1 98.69 27 ALA B N 1
ATOM 1468 C CA . ALA B 1 27 ? -3.211 -23.328 -13.922 1 98.69 27 ALA B CA 1
ATOM 1469 C C . ALA B 1 27 ? -2.92 -24.812 -13.719 1 98.69 27 ALA B C 1
ATOM 1471 O O . ALA B 1 27 ? -2.1 -25.391 -14.438 1 98.69 27 ALA B O 1
ATOM 1472 N N . GLU B 1 28 ? -3.586 -25.344 -12.734 1 98.25 28 GLU B N 1
ATOM 1473 C CA . GLU B 1 28 ? -3.375 -26.766 -12.445 1 98.25 28 GLU B CA 1
ATOM 1474 C C . GLU B 1 28 ? -3.855 -27.641 -13.594 1 98.25 28 GLU B C 1
ATOM 1476 O O . GLU B 1 28 ? -3.244 -28.672 -13.891 1 98.25 28 GLU B O 1
ATOM 1481 N N . ALA B 1 29 ? -4.965 -27.25 -14.234 1 97.94 29 ALA B N 1
ATOM 1482 C CA . ALA B 1 29 ? -5.465 -27.969 -15.398 1 97.94 29 ALA B CA 1
ATOM 1483 C C . ALA B 1 29 ? -4.434 -27.984 -16.531 1 97.94 29 ALA B C 1
ATOM 1485 O O . ALA B 1 29 ? -4.379 -28.922 -17.312 1 97.94 29 ALA B O 1
ATOM 1486 N N . ALA B 1 30 ? -3.611 -27 -16.578 1 98.12 30 ALA B N 1
ATOM 1487 C CA . ALA B 1 30 ? -2.58 -26.875 -17.609 1 98.12 30 ALA B CA 1
ATOM 1488 C C . ALA B 1 30 ? -1.296 -27.578 -17.172 1 98.12 30 ALA B C 1
ATOM 1490 O O . ALA B 1 30 ? -0.302 -27.578 -17.906 1 98.12 30 ALA B O 1
ATOM 1491 N N . GLY B 1 31 ? -1.293 -28.125 -15.938 1 98 31 GLY B N 1
ATOM 1492 C CA . GLY B 1 31 ? -0.166 -28.922 -15.492 1 98 31 GLY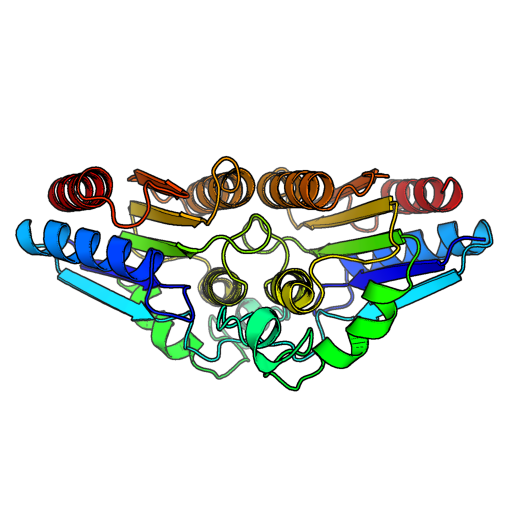 B CA 1
ATOM 1493 C C . GLY B 1 31 ? 0.822 -28.141 -14.648 1 98 31 GLY B C 1
ATOM 1494 O O . GLY B 1 31 ? 1.889 -28.641 -14.297 1 98 31 GLY B O 1
ATOM 1495 N N . HIS B 1 32 ? 0.535 -26.891 -14.312 1 98.38 32 HIS B N 1
ATOM 1496 C CA . HIS B 1 32 ? 1.402 -26.078 -13.461 1 98.38 32 HIS B CA 1
ATOM 1497 C C . HIS B 1 32 ? 1.252 -26.469 -12 1 98.38 32 HIS B C 1
ATOM 1499 O O . HIS B 1 32 ? 0.251 -27.078 -11.609 1 98.38 32 HIS B O 1
ATOM 1505 N N . GLN B 1 33 ? 2.199 -26.266 -11.234 1 98.19 33 GLN B N 1
ATOM 1506 C CA . GLN B 1 33 ? 2.148 -26.391 -9.781 1 98.19 33 GLN B CA 1
ATOM 1507 C C . GLN B 1 33 ? 1.899 -25.031 -9.125 1 98.19 33 GLN B C 1
ATOM 1509 O O . GLN B 1 33 ? 2.646 -24.078 -9.352 1 98.19 33 GLN B O 1
ATOM 1514 N N . VAL B 1 34 ? 0.863 -24.984 -8.359 1 98.44 34 VAL B N 1
ATOM 1515 C CA . VAL B 1 34 ? 0.49 -23.719 -7.75 1 98.44 34 VAL B CA 1
ATOM 1516 C C . VAL B 1 34 ? 0.583 -23.828 -6.227 1 98.44 34 VAL B C 1
ATOM 1518 O O . VAL B 1 34 ? 0.093 -24.797 -5.641 1 98.44 34 VAL B O 1
ATOM 1521 N N . GLU B 1 35 ? 1.245 -22.938 -5.598 1 98.25 35 GLU B N 1
ATOM 1522 C CA . GLU B 1 35 ? 1.261 -22.766 -4.148 1 98.25 35 GLU B CA 1
ATOM 1523 C C . GLU B 1 35 ? 0.676 -21.422 -3.742 1 98.25 35 GLU B C 1
ATOM 1525 O O . GLU B 1 35 ? 1.106 -20.375 -4.238 1 98.25 35 GLU B O 1
ATOM 1530 N N . GLU B 1 36 ? -0.292 -21.484 -2.893 1 98.06 36 GLU B N 1
ATOM 1531 C CA . GLU B 1 36 ? -0.944 -20.25 -2.443 1 98.06 36 GLU B CA 1
ATOM 1532 C C . GLU B 1 36 ? -0.498 -19.875 -1.034 1 98.06 36 GLU B C 1
ATOM 1534 O O . GLU B 1 36 ? -0.437 -20.734 -0.147 1 98.06 36 GLU B O 1
ATOM 1539 N N . TYR B 1 37 ? -0.151 -18.656 -0.849 1 98.44 37 TYR B N 1
ATOM 1540 C CA . TYR B 1 37 ? 0.123 -18.062 0.457 1 98.44 37 TYR B CA 1
ATOM 1541 C C . TYR B 1 37 ? -0.902 -16.984 0.795 1 98.44 37 TYR B C 1
ATOM 1543 O O . TYR B 1 37 ? -1.032 -15.992 0.072 1 98.44 37 TYR B O 1
ATOM 1551 N N . HIS B 1 38 ? -1.6 -17.141 1.887 1 98.06 38 HIS B N 1
ATOM 1552 C CA . HIS B 1 38 ? -2.623 -16.188 2.303 1 98.06 38 HIS B CA 1
ATOM 1553 C C . HIS B 1 38 ? -2.02 -15.047 3.115 1 98.06 38 HIS B C 1
ATOM 1555 O O . HIS B 1 38 ? -2.256 -14.938 4.32 1 98.06 38 HIS B O 1
ATOM 1561 N N . VAL B 1 39 ? -1.447 -14.133 2.455 1 97.94 39 VAL B N 1
ATOM 1562 C CA . VAL B 1 39 ? -0.718 -13.039 3.082 1 97.94 39 VAL B CA 1
ATOM 1563 C C . VAL B 1 39 ? -1.688 -12.148 3.857 1 97.94 39 VAL B C 1
ATOM 1565 O O . VAL B 1 39 ? -1.312 -11.531 4.859 1 97.94 39 VAL B O 1
ATOM 1568 N N . GLY B 1 40 ? -2.914 -12.055 3.432 1 97.94 40 GLY B N 1
ATOM 1569 C CA . GLY B 1 40 ? -3.932 -11.289 4.137 1 97.94 40 GLY B CA 1
ATOM 1570 C C . GLY B 1 40 ? -4.156 -11.766 5.559 1 97.94 40 GLY B C 1
ATOM 1571 O O . GLY B 1 40 ? -4.672 -11.023 6.395 1 97.94 40 GLY B O 1
ATOM 1572 N N . LYS B 1 41 ? -3.732 -12.969 5.828 1 97.25 41 LYS B N 1
ATOM 1573 C CA . LYS B 1 41 ? -3.971 -13.57 7.137 1 97.25 41 LYS B CA 1
ATOM 1574 C C . LYS B 1 41 ? -2.666 -13.742 7.906 1 97.25 41 LYS B C 1
ATOM 1576 O O . LYS B 1 41 ? -2.662 -14.281 9.016 1 97.25 41 LYS B O 1
ATOM 1581 N N . MET B 1 42 ? -1.584 -13.375 7.344 1 97.75 42 MET B N 1
ATOM 1582 C CA . MET B 1 42 ? -0.269 -13.5 7.965 1 97.75 42 MET B CA 1
ATOM 1583 C C . MET B 1 42 ? 0.089 -12.242 8.75 1 97.75 42 MET B C 1
ATOM 1585 O O . MET B 1 42 ? -0.434 -11.164 8.469 1 97.75 42 MET B O 1
ATOM 1589 N N . LYS B 1 43 ? 0.898 -12.406 9.742 1 97.12 43 LYS B N 1
ATOM 1590 C CA . LYS B 1 43 ? 1.45 -11.273 10.477 1 97.12 43 LYS B CA 1
ATOM 1591 C C . LYS B 1 43 ? 2.793 -10.844 9.891 1 97.12 43 LYS B C 1
ATOM 1593 O O . LYS B 1 43 ? 3.84 -11.367 10.281 1 97.12 43 LYS B O 1
ATOM 1598 N N . ILE B 1 44 ? 2.746 -9.914 9.016 1 98.25 44 ILE B N 1
ATOM 1599 C CA . ILE B 1 44 ? 3.934 -9.383 8.352 1 98.25 44 ILE B CA 1
ATOM 1600 C C . ILE B 1 44 ? 4.031 -7.879 8.594 1 98.25 44 ILE B C 1
ATOM 1602 O O . ILE B 1 44 ? 3.137 -7.125 8.203 1 98.25 44 ILE B O 1
ATOM 1606 N N . GLY B 1 45 ? 5.047 -7.398 9.289 1 97.88 45 GLY B N 1
ATOM 1607 C CA . GLY B 1 45 ? 5.266 -5.977 9.5 1 97.88 45 GLY B CA 1
ATOM 1608 C C . GLY B 1 45 ? 5.793 -5.266 8.266 1 97.88 45 GLY B C 1
ATOM 1609 O O . GLY B 1 45 ? 6.445 -5.883 7.422 1 97.88 45 GLY B O 1
ATOM 1610 N N . GLY B 1 46 ? 5.512 -4.004 8.156 1 98.19 46 GLY B N 1
ATOM 1611 C CA . GLY B 1 46 ? 6.074 -3.221 7.066 1 98.19 46 GLY B CA 1
ATOM 1612 C C . GLY B 1 46 ? 7.586 -3.104 7.133 1 98.19 46 GLY B C 1
ATOM 1613 O O . GLY B 1 46 ? 8.172 -3.184 8.211 1 98.19 46 GLY B O 1
ATOM 1614 N N . CYS B 1 47 ? 8.188 -2.934 6.027 1 98.25 47 CYS B N 1
ATOM 1615 C CA . CYS B 1 47 ? 9.641 -2.754 5.965 1 98.25 47 CYS B CA 1
ATOM 1616 C C . CYS B 1 47 ? 10.07 -1.544 6.781 1 98.25 47 CYS B C 1
ATOM 1618 O O . CYS B 1 47 ? 9.438 -0.488 6.723 1 98.25 47 CYS B O 1
ATOM 1620 N N . LEU B 1 48 ? 11.18 -1.702 7.484 1 97.44 48 LEU B N 1
ATOM 1621 C CA . LEU B 1 48 ? 11.664 -0.649 8.375 1 97.44 48 LEU B CA 1
ATOM 1622 C C . LEU B 1 48 ? 12.672 0.247 7.652 1 97.44 48 LEU B C 1
ATOM 1624 O O . LEU B 1 48 ? 13.094 1.27 8.195 1 97.44 48 LEU B O 1
ATOM 1628 N N . GLY B 1 49 ? 12.977 -0.112 6.434 1 96.12 49 GLY B N 1
ATOM 1629 C CA . GLY B 1 49 ? 13.969 0.65 5.695 1 96.12 49 GLY B CA 1
ATOM 1630 C C . GLY B 1 49 ? 15.281 0.8 6.441 1 96.12 49 GLY B C 1
ATOM 1631 O O . GLY B 1 49 ? 16.016 1.776 6.246 1 96.12 49 GLY B O 1
ATOM 1632 N N . CYS B 1 50 ? 15.688 -0.129 7.293 1 96.31 50 CYS B N 1
ATOM 1633 C CA . CYS B 1 50 ? 16.812 0.026 8.203 1 96.31 50 CYS B CA 1
ATOM 1634 C C . CYS B 1 50 ? 18.125 -0.406 7.543 1 96.31 50 CYS B C 1
ATOM 1636 O O . CYS B 1 50 ? 19.203 -0.206 8.102 1 96.31 50 CYS B O 1
ATOM 1638 N N . GLU B 1 51 ? 18.047 -1.098 6.457 1 96.31 51 GLU B N 1
ATOM 1639 C CA . GLU B 1 51 ? 19.172 -1.476 5.613 1 96.31 51 GLU B CA 1
ATOM 1640 C C . GLU B 1 51 ? 19.984 -2.598 6.25 1 96.31 51 GLU B C 1
ATOM 1642 O O . GLU B 1 51 ? 21.047 -2.967 5.742 1 96.31 51 GLU B O 1
ATOM 1647 N N . TYR B 1 52 ? 19.516 -3.125 7.332 1 97.38 52 TYR B N 1
ATOM 1648 C CA . TYR B 1 52 ? 20.219 -4.238 7.957 1 97.38 52 TYR B CA 1
ATOM 1649 C C . TYR B 1 52 ? 20.469 -5.355 6.949 1 97.38 52 TYR B C 1
ATOM 1651 O O . TYR B 1 52 ? 21.594 -5.875 6.863 1 97.38 52 TYR B O 1
ATOM 1659 N N . CYS B 1 53 ? 19.516 -5.672 6.141 1 97.25 53 CYS B N 1
ATOM 1660 C CA . CYS B 1 53 ? 19.562 -6.797 5.211 1 97.25 53 CYS B CA 1
ATOM 1661 C C . CYS B 1 53 ? 20.656 -6.59 4.16 1 97.25 53 CYS B C 1
ATOM 1663 O O . CYS B 1 53 ? 21.219 -7.555 3.656 1 97.25 53 CYS B O 1
ATOM 1665 N N . HIS B 1 54 ? 20.922 -5.383 3.863 1 96.56 54 HIS B N 1
ATOM 1666 C CA . HIS B 1 54 ? 21.875 -5.121 2.793 1 96.56 54 HIS B CA 1
ATOM 1667 C C . HIS B 1 54 ? 23.219 -4.66 3.354 1 96.56 54 HIS B C 1
ATOM 1669 O O . HIS B 1 54 ? 24.094 -4.227 2.6 1 96.56 54 HIS B O 1
ATOM 1675 N N . THR B 1 55 ? 23.359 -4.633 4.633 1 96.12 55 THR B N 1
ATOM 1676 C CA . THR B 1 55 ? 24.641 -4.359 5.285 1 96.12 55 THR B CA 1
ATOM 1677 C C . THR B 1 55 ? 25.094 -5.562 6.098 1 96.12 55 THR B C 1
ATOM 1679 O O . THR B 1 55 ? 25.609 -6.531 5.543 1 96.12 55 THR B O 1
ATOM 1682 N N . LYS B 1 56 ? 24.656 -5.625 7.391 1 96.06 56 LYS B N 1
ATOM 1683 C CA . LYS B 1 56 ? 25.125 -6.672 8.297 1 96.06 56 LYS B CA 1
ATOM 1684 C C . LYS B 1 56 ? 24.359 -7.973 8.07 1 96.06 56 LYS B C 1
ATOM 1686 O O . LYS B 1 56 ? 24.891 -9.062 8.305 1 96.06 56 LYS B O 1
ATOM 1691 N N . GLY B 1 57 ? 23.219 -7.883 7.559 1 94.88 57 GLY B N 1
ATOM 1692 C CA . GLY B 1 57 ? 22.297 -9.008 7.527 1 94.88 57 GLY B CA 1
ATOM 1693 C C . GLY B 1 57 ? 22.531 -9.93 6.344 1 94.88 57 GLY B C 1
ATOM 1694 O O . GLY B 1 57 ? 22.062 -11.07 6.34 1 94.88 57 GLY B O 1
ATOM 1695 N N . GLU B 1 58 ? 23.203 -9.469 5.324 1 94 58 GLU B N 1
ATOM 1696 C CA . GLU B 1 58 ? 23.547 -10.273 4.156 1 94 58 GLU B CA 1
ATOM 1697 C C . GLU B 1 58 ? 22.312 -10.93 3.549 1 94 58 GLU B C 1
ATOM 1699 O O . GLU B 1 58 ? 22.297 -12.141 3.322 1 94 58 GLU B O 1
ATOM 1704 N N . GLY B 1 59 ? 21.375 -10.148 3.428 1 94.06 59 GLY B N 1
ATOM 1705 C CA . GLY B 1 59 ? 20.172 -10.625 2.779 1 94.06 59 GLY B CA 1
ATOM 1706 C C . GLY B 1 59 ? 19.109 -11.07 3.762 1 94.06 59 GLY B C 1
ATOM 1707 O O . GLY B 1 59 ? 17.984 -11.391 3.367 1 94.06 59 GLY B O 1
ATOM 1708 N N . ASN B 1 60 ? 19.438 -11.109 5.031 1 95.56 60 ASN B N 1
ATOM 1709 C CA . ASN B 1 60 ? 18.484 -11.469 6.07 1 95.56 60 ASN B CA 1
ATOM 1710 C C . ASN B 1 60 ? 17.891 -10.227 6.742 1 95.56 60 ASN B C 1
ATOM 1712 O O . ASN B 1 60 ? 18.625 -9.297 7.086 1 95.56 60 ASN B O 1
ATOM 1716 N N . CYS B 1 61 ? 16.625 -10.266 6.797 1 96.94 61 CYS B N 1
ATOM 1717 C CA . CYS B 1 61 ? 15.945 -9.148 7.449 1 96.94 61 CYS B CA 1
ATOM 1718 C C . CYS B 1 61 ? 16.078 -9.242 8.961 1 96.94 61 CYS B C 1
ATOM 1720 O O . CYS B 1 61 ? 16.094 -10.336 9.523 1 96.94 61 CYS B O 1
ATOM 1722 N N . VAL B 1 62 ? 16.125 -8.141 9.641 1 97.25 62 VAL B N 1
ATOM 1723 C CA . VAL B 1 62 ? 16.234 -8.078 11.094 1 97.25 62 VAL B CA 1
ATOM 1724 C C . VAL B 1 62 ? 14.914 -8.484 11.742 1 97.25 62 VAL B C 1
ATOM 1726 O O . VAL B 1 62 ? 14.891 -9.008 12.859 1 97.25 62 VAL B O 1
ATOM 1729 N N . GLN B 1 63 ? 13.797 -8.172 10.984 1 97.31 63 GLN B N 1
ATOM 1730 C CA . GLN B 1 63 ? 12.477 -8.539 11.492 1 97.31 63 GLN B CA 1
ATOM 1731 C C . GLN B 1 63 ? 12.234 -10.039 11.367 1 97.31 63 GLN B C 1
ATOM 1733 O O . GLN B 1 63 ? 12.57 -10.641 10.344 1 97.31 63 GLN B O 1
ATOM 1738 N N . LYS B 1 64 ? 11.758 -10.648 12.422 1 96.88 64 LYS B N 1
ATOM 1739 C CA . LYS B 1 64 ? 11.359 -12.055 12.414 1 96.88 64 LYS B CA 1
ATOM 1740 C C . LYS B 1 64 ? 9.852 -12.195 12.562 1 96.88 64 LYS B C 1
ATOM 1742 O O . LYS B 1 64 ? 9.297 -11.922 13.625 1 96.88 64 LYS B O 1
ATOM 1747 N N . ASP B 1 65 ? 9.172 -12.547 11.516 1 98 65 ASP B N 1
ATOM 1748 C CA . ASP B 1 65 ? 7.727 -12.734 11.5 1 98 65 ASP B CA 1
ATOM 1749 C C . ASP B 1 65 ? 7.309 -13.664 10.359 1 98 65 ASP B C 1
ATOM 1751 O O . ASP B 1 65 ? 8.117 -14.445 9.867 1 98 65 ASP B O 1
ATOM 1755 N N . ASP B 1 66 ? 6.086 -13.648 9.969 1 98.44 66 ASP B N 1
ATOM 1756 C CA . ASP B 1 66 ? 5.559 -14.625 9.016 1 98.44 66 ASP B CA 1
ATOM 1757 C C . ASP B 1 66 ? 6.148 -14.422 7.625 1 98.44 66 ASP B C 1
ATOM 1759 O O . ASP B 1 66 ? 6.008 -15.281 6.754 1 98.44 66 ASP B O 1
ATOM 1763 N N . PHE B 1 67 ? 6.812 -13.273 7.434 1 98.38 67 PHE B N 1
ATOM 1764 C CA . PHE B 1 67 ? 7.398 -13.047 6.117 1 98.38 67 PHE B CA 1
ATOM 1765 C C . PHE B 1 67 ? 8.375 -14.156 5.762 1 98.38 67 PHE B C 1
ATOM 1767 O O . PHE B 1 67 ? 8.516 -14.523 4.59 1 98.38 67 PHE B O 1
ATOM 1774 N N . GLU B 1 68 ? 9.039 -14.664 6.723 1 97.75 68 GLU B N 1
ATOM 1775 C CA . GLU B 1 68 ? 10.023 -15.719 6.512 1 97.75 68 GLU B CA 1
ATOM 1776 C C . GLU B 1 68 ? 9.422 -16.906 5.762 1 97.75 68 GLU B C 1
ATOM 1778 O O . GLU B 1 68 ? 10.109 -17.578 4.988 1 97.75 68 GLU B O 1
ATOM 1783 N N . LYS B 1 69 ? 8.172 -17.109 5.965 1 98.06 69 LYS B N 1
ATOM 1784 C CA . LYS B 1 69 ? 7.469 -18.203 5.309 1 98.06 69 LYS B CA 1
ATOM 1785 C C . LYS B 1 69 ? 7.359 -17.969 3.805 1 98.06 69 LYS B C 1
ATOM 1787 O O . LYS B 1 69 ? 7.125 -18.906 3.039 1 98.06 69 LYS B O 1
ATOM 1792 N N . LEU B 1 70 ? 7.512 -16.719 3.352 1 98.25 70 LEU B N 1
ATOM 1793 C CA . LEU B 1 70 ? 7.344 -16.375 1.947 1 98.25 70 LEU B CA 1
ATOM 1794 C C . LEU B 1 70 ? 8.672 -16.453 1.203 1 98.25 70 LEU B C 1
ATOM 1796 O O . LEU B 1 70 ? 8.695 -16.5 -0.029 1 98.25 70 LEU B O 1
ATOM 1800 N N . LEU B 1 71 ? 9.758 -16.438 1.932 1 97.56 71 LEU B N 1
ATOM 1801 C CA . LEU B 1 71 ? 11.078 -16.312 1.337 1 97.56 71 LEU B CA 1
ATOM 1802 C C . LEU B 1 71 ? 11.359 -17.438 0.355 1 97.56 71 LEU B C 1
ATOM 1804 O O . LEU B 1 71 ? 11.805 -17.203 -0.769 1 97.56 71 LEU B O 1
ATOM 1808 N N . PRO B 1 72 ? 11.078 -18.734 0.73 1 97.12 72 PRO B N 1
ATOM 1809 C CA . PRO B 1 72 ? 11.32 -19.797 -0.244 1 97.12 72 PRO B CA 1
ATOM 1810 C C . PRO B 1 72 ? 10.531 -19.609 -1.539 1 97.12 72 PRO B C 1
ATOM 1812 O O . PRO B 1 72 ? 11.055 -19.859 -2.627 1 97.12 72 PRO B O 1
ATOM 1815 N N . ALA B 1 73 ? 9.336 -19.109 -1.432 1 96.75 73 ALA B N 1
ATOM 1816 C CA . ALA B 1 73 ? 8.5 -18.875 -2.605 1 96.75 73 ALA B CA 1
ATOM 1817 C C . ALA B 1 73 ? 9.102 -17.781 -3.49 1 96.75 73 ALA B C 1
ATOM 1819 O O . ALA B 1 73 ? 9.18 -17.938 -4.711 1 96.75 73 ALA B O 1
ATOM 1820 N N . TYR B 1 74 ? 9.562 -16.703 -2.918 1 98.19 74 TYR B N 1
ATOM 1821 C CA . TYR B 1 74 ? 10.148 -15.586 -3.662 1 98.19 74 TYR B CA 1
ATOM 1822 C C . TYR B 1 74 ? 11.461 -16 -4.316 1 98.19 74 TYR B C 1
ATOM 1824 O O . TYR B 1 74 ? 11.836 -15.461 -5.363 1 98.19 74 TYR B O 1
ATOM 1832 N N . LYS B 1 75 ? 12.109 -16.953 -3.721 1 98 75 LYS B N 1
ATOM 1833 C CA . LYS B 1 75 ? 13.398 -17.406 -4.246 1 98 75 LYS B CA 1
ATOM 1834 C C . LYS B 1 75 ? 13.219 -18.406 -5.375 1 98 75 LYS B C 1
ATOM 1836 O O . LYS B 1 75 ? 14.016 -18.438 -6.316 1 98 75 LYS B O 1
ATOM 1841 N N . GLU B 1 76 ? 12.133 -19.141 -5.328 1 98.06 76 GLU B N 1
ATOM 1842 C CA . GLU B 1 76 ? 12.125 -20.359 -6.148 1 98.06 76 GLU B CA 1
ATOM 1843 C C . GLU B 1 76 ? 11.039 -20.297 -7.211 1 98.06 76 GLU B C 1
ATOM 1845 O O . GLU B 1 76 ? 11.102 -21 -8.219 1 98.06 76 GLU B O 1
ATOM 1850 N N . ALA B 1 77 ? 9.992 -19.516 -7.062 1 98.44 77 ALA B N 1
ATOM 1851 C CA . ALA B 1 77 ? 8.867 -19.516 -7.992 1 98.44 77 ALA B CA 1
ATOM 1852 C C . ALA B 1 77 ? 9.297 -19.047 -9.375 1 98.44 77 ALA B C 1
ATOM 1854 O O . ALA B 1 77 ? 10.102 -18.125 -9.508 1 98.44 77 ALA B O 1
ATOM 1855 N N . ASP B 1 78 ? 8.742 -19.75 -10.391 1 98.56 78 ASP B N 1
ATOM 1856 C CA . ASP B 1 78 ? 8.953 -19.312 -11.766 1 98.56 78 ASP B CA 1
ATOM 1857 C C . ASP B 1 78 ? 8.047 -18.125 -12.109 1 98.56 78 ASP B C 1
ATOM 1859 O O . ASP B 1 78 ? 8.375 -17.328 -12.992 1 98.56 78 ASP B O 1
ATOM 1863 N N . MET B 1 79 ? 6.895 -18.062 -11.453 1 98.81 79 MET B N 1
ATOM 1864 C CA . MET B 1 79 ? 5.895 -17.016 -11.625 1 98.81 79 MET B CA 1
ATOM 1865 C C . MET B 1 79 ? 5.262 -16.641 -10.297 1 98.81 79 MET B C 1
ATOM 1867 O O . MET B 1 79 ? 5.012 -17.5 -9.453 1 98.81 79 MET B O 1
ATOM 1871 N N . VAL B 1 80 ? 5.055 -15.359 -10.125 1 98.88 80 VAL B N 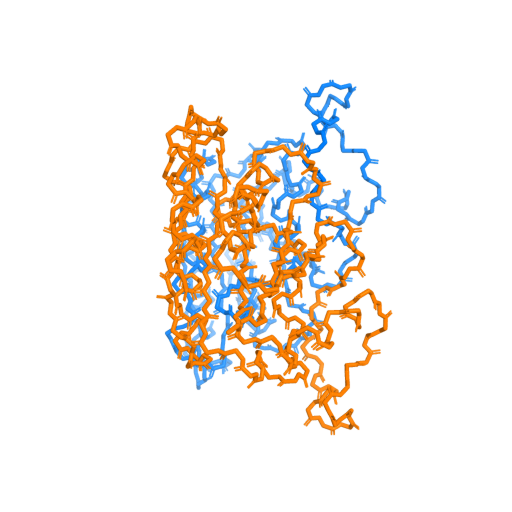1
ATOM 1872 C CA . VAL B 1 80 ? 4.371 -14.867 -8.93 1 98.88 80 VAL B CA 1
ATOM 1873 C C . VAL B 1 80 ? 3.07 -14.172 -9.32 1 98.88 80 VAL B C 1
ATOM 1875 O O . VAL B 1 80 ? 3.039 -13.406 -10.289 1 98.88 80 VAL B O 1
ATOM 1878 N N . VAL B 1 81 ? 1.99 -14.469 -8.648 1 98.94 81 VAL B N 1
ATOM 1879 C CA . VAL B 1 81 ? 0.691 -13.828 -8.836 1 98.94 81 VAL B CA 1
ATOM 1880 C C . VAL B 1 81 ? 0.312 -13.062 -7.57 1 98.94 81 VAL B C 1
ATOM 1882 O O . VAL B 1 81 ? 0.294 -13.625 -6.473 1 98.94 81 VAL B O 1
ATOM 1885 N N . PHE B 1 82 ? 0.121 -11.82 -7.703 1 98.94 82 PHE B N 1
ATOM 1886 C CA . PHE B 1 82 ? -0.405 -10.992 -6.621 1 98.94 82 PHE B CA 1
ATOM 1887 C C . PHE B 1 82 ? -1.917 -10.852 -6.738 1 98.94 82 PHE B C 1
ATOM 1889 O O . PHE B 1 82 ? -2.424 -10.367 -7.75 1 98.94 82 PHE B O 1
ATOM 1896 N N . ALA B 1 83 ? -2.646 -11.328 -5.805 1 98.94 83 ALA B N 1
ATOM 1897 C CA . ALA B 1 83 ? -4.105 -11.227 -5.762 1 98.94 83 ALA B CA 1
ATOM 1898 C C . ALA B 1 83 ? -4.562 -10.438 -4.539 1 98.94 83 ALA B C 1
ATOM 1900 O O . ALA B 1 83 ? -4.234 -10.797 -3.404 1 98.94 83 ALA B O 1
ATOM 1901 N N . SER B 1 84 ? -5.312 -9.422 -4.75 1 98.81 84 SER B N 1
ATOM 1902 C CA . SER B 1 84 ? -5.68 -8.547 -3.637 1 98.81 84 SER B CA 1
ATOM 1903 C C . SER B 1 84 ? -7.004 -7.84 -3.906 1 98.81 84 SER B C 1
ATOM 1905 O O . SER B 1 84 ? -7.297 -7.473 -5.047 1 98.81 84 SER B O 1
ATOM 1907 N N . PRO B 1 85 ? -7.859 -7.691 -2.889 1 98.44 85 PRO B N 1
ATOM 1908 C CA . PRO B 1 85 ? -8.844 -6.617 -3.014 1 98.44 85 PRO B CA 1
ATOM 1909 C C . PRO B 1 85 ? -8.211 -5.23 -3.066 1 98.44 85 PRO B C 1
ATOM 1911 O O . PRO B 1 85 ? -7.016 -5.086 -2.783 1 98.44 85 PRO B O 1
ATOM 1914 N N . VAL B 1 86 ? -8.977 -4.285 -3.5 1 98.44 86 VAL B N 1
ATOM 1915 C CA . VAL B 1 86 ? -8.531 -2.893 -3.486 1 98.44 86 VAL B CA 1
ATOM 1916 C C . VAL B 1 86 ? -9.188 -2.156 -2.32 1 98.44 86 VAL B C 1
ATOM 1918 O O . VAL B 1 86 ? -10.414 -2.084 -2.232 1 98.44 86 VAL B O 1
ATOM 1921 N N . TYR B 1 87 ? -8.414 -1.697 -1.377 1 98.12 87 TYR B N 1
ATOM 1922 C CA . TYR B 1 87 ? -8.82 -0.861 -0.252 1 98.12 87 TYR B CA 1
ATOM 1923 C C . TYR B 1 87 ? -8.312 0.565 -0.423 1 98.12 87 TYR B C 1
ATOM 1925 O O . TYR B 1 87 ? -7.098 0.799 -0.462 1 98.12 87 TYR B O 1
ATOM 1933 N N . TYR B 1 88 ? -9.312 1.494 -0.583 1 98.25 88 TYR B N 1
ATOM 1934 C CA . TYR B 1 88 ? -8.984 2.902 -0.776 1 98.25 88 TYR B CA 1
ATOM 1935 C C . TYR B 1 88 ? -7.965 3.076 -1.897 1 98.25 88 TYR B C 1
ATOM 1937 O O . TYR B 1 88 ? -6.934 3.729 -1.712 1 98.25 88 TYR B O 1
ATOM 1945 N N . PHE B 1 89 ? -8.227 2.354 -2.984 1 98.62 89 PHE B N 1
ATOM 1946 C CA . PHE B 1 89 ? -7.637 2.541 -4.305 1 98.62 89 PHE B CA 1
ATOM 1947 C C . PHE B 1 89 ? -6.215 1.99 -4.34 1 98.62 89 PHE B C 1
ATOM 1949 O O . PHE B 1 89 ? -5.395 2.428 -5.148 1 98.62 89 PHE B O 1
ATOM 1956 N N . ALA B 1 90 ? -5.867 1.052 -3.512 1 98.69 90 ALA B N 1
ATOM 1957 C CA . ALA B 1 90 ? -4.594 0.338 -3.514 1 98.69 90 ALA B CA 1
ATOM 1958 C C . ALA B 1 90 ? -4.773 -1.105 -3.051 1 98.69 90 ALA B C 1
ATOM 1960 O O . ALA B 1 90 ? -5.828 -1.47 -2.529 1 98.69 90 ALA B O 1
ATOM 1961 N N . MET B 1 91 ? -3.709 -1.955 -3.318 1 98.81 91 MET B N 1
ATOM 1962 C CA . MET B 1 91 ? -3.682 -3.279 -2.703 1 98.81 91 MET B CA 1
ATOM 1963 C C . MET B 1 91 ? -3.672 -3.172 -1.182 1 98.81 91 MET B C 1
ATOM 1965 O O . MET B 1 91 ? -3.318 -2.127 -0.632 1 98.81 91 MET B O 1
ATOM 1969 N N . THR B 1 92 ? -4.098 -4.219 -0.523 1 98.81 92 THR B N 1
ATOM 1970 C CA . THR B 1 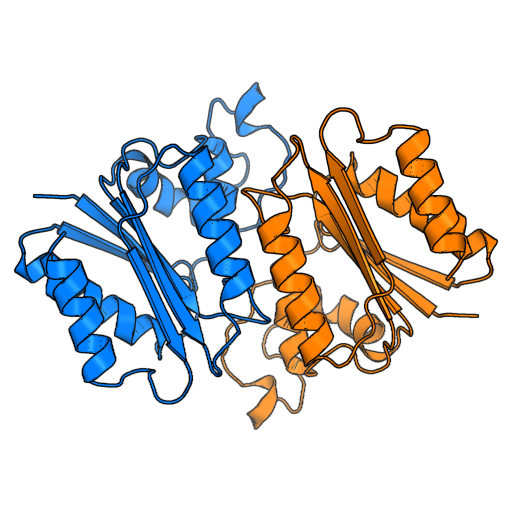92 ? -4.203 -4.191 0.931 1 98.81 92 THR B CA 1
ATOM 1971 C C . THR B 1 92 ? -2.846 -3.906 1.566 1 98.81 92 THR B C 1
ATOM 1973 O O . THR B 1 92 ? -1.804 -4.223 0.988 1 98.81 92 THR B O 1
ATOM 1976 N N . ALA B 1 93 ? -2.916 -3.305 2.74 1 98.81 93 ALA B N 1
ATOM 1977 C CA . ALA B 1 93 ? -1.687 -3.072 3.492 1 98.81 93 ALA B CA 1
ATOM 1978 C C . ALA B 1 93 ? -0.92 -4.375 3.709 1 98.81 93 ALA B C 1
ATOM 1980 O O . ALA B 1 93 ? 0.313 -4.383 3.707 1 98.81 93 ALA B O 1
ATOM 1981 N N . GLN B 1 94 ? -1.644 -5.453 3.938 1 98.69 94 GLN B N 1
ATOM 1982 C CA . GLN B 1 94 ? -1.041 -6.77 4.121 1 98.69 94 GLN B CA 1
ATOM 1983 C C . GLN B 1 94 ? -0.235 -7.18 2.891 1 98.69 94 GLN B C 1
ATOM 1985 O O . GLN B 1 94 ? 0.898 -7.652 3.014 1 98.69 94 GLN B O 1
ATOM 1990 N N . MET B 1 95 ? -0.822 -6.988 1.72 1 98.88 95 MET B N 1
ATOM 1991 C CA . MET B 1 95 ? -0.12 -7.309 0.479 1 98.88 95 MET B CA 1
ATOM 1992 C C . MET B 1 95 ? 1.104 -6.418 0.302 1 98.88 95 MET B C 1
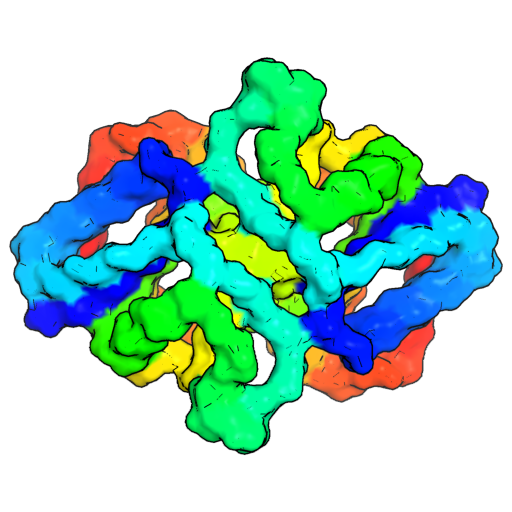ATOM 1994 O O . MET B 1 95 ? 2.168 -6.895 -0.1 1 98.88 95 MET B O 1
ATOM 1998 N N . GLN B 1 96 ? 0.918 -5.113 0.64 1 98.88 96 GLN B N 1
ATOM 1999 C CA . GLN B 1 96 ? 2.041 -4.191 0.507 1 98.88 96 GLN B CA 1
ATOM 2000 C C . GLN B 1 96 ? 3.207 -4.609 1.397 1 98.88 96 GLN B C 1
ATOM 2002 O O . GLN B 1 96 ? 4.367 -4.523 0.991 1 98.88 96 GLN B O 1
ATOM 2007 N N . ALA B 1 97 ? 2.9 -5.035 2.574 1 98.75 97 ALA B N 1
ATOM 2008 C CA . ALA B 1 97 ? 3.959 -5.516 3.461 1 98.75 97 ALA B CA 1
ATOM 2009 C C . ALA B 1 97 ? 4.715 -6.68 2.832 1 98.75 97 ALA B C 1
ATOM 2011 O O . ALA B 1 97 ? 5.945 -6.711 2.844 1 98.75 97 ALA B O 1
ATOM 2012 N N . ALA B 1 98 ? 4.016 -7.625 2.268 1 98.75 98 ALA B N 1
ATOM 2013 C CA . ALA B 1 98 ? 4.621 -8.797 1.64 1 98.75 98 ALA B CA 1
ATOM 2014 C C . ALA B 1 98 ? 5.484 -8.398 0.449 1 98.75 98 ALA B C 1
ATOM 2016 O O . ALA B 1 98 ? 6.547 -8.984 0.221 1 98.75 98 ALA B O 1
ATOM 2017 N N . ILE B 1 99 ? 5.016 -7.445 -0.32 1 98.81 99 ILE B N 1
ATOM 2018 C CA . ILE B 1 99 ? 5.746 -6.98 -1.494 1 98.81 99 ILE B CA 1
ATOM 2019 C C . ILE B 1 99 ? 7.008 -6.242 -1.057 1 98.81 99 ILE B C 1
ATOM 2021 O O . ILE B 1 99 ? 8.094 -6.48 -1.593 1 98.81 99 ILE B O 1
ATOM 2025 N N . GLN B 1 100 ? 6.906 -5.398 -0.051 1 98.69 100 GLN B N 1
ATOM 2026 C CA . GLN B 1 100 ? 7.984 -4.48 0.3 1 98.69 100 GLN B CA 1
ATOM 2027 C C . GLN B 1 100 ? 9.055 -5.184 1.128 1 98.69 100 GLN B C 1
ATOM 2029 O O . GLN B 1 100 ? 10.234 -4.84 1.043 1 98.69 100 GLN B O 1
ATOM 2034 N N . ARG B 1 101 ? 8.688 -6.207 1.806 1 98.25 101 ARG B N 1
ATOM 2035 C CA . ARG B 1 101 ? 9.625 -6.945 2.648 1 98.25 101 ARG B CA 1
ATOM 2036 C C . ARG B 1 101 ? 10.555 -7.812 1.805 1 98.25 101 ARG B C 1
ATOM 2038 O O . ARG B 1 101 ? 11.578 -8.289 2.295 1 98.25 101 ARG B O 1
ATOM 2045 N N . VAL B 1 102 ? 10.219 -7.977 0.499 1 98.31 102 VAL B N 1
ATOM 2046 C CA . VAL B 1 102 ? 11.07 -8.727 -0.413 1 98.31 102 VAL B CA 1
ATOM 2047 C C . VAL B 1 102 ? 12.414 -8.023 -0.565 1 98.31 102 VAL B C 1
ATOM 2049 O O . VAL B 1 102 ? 13.383 -8.609 -1.047 1 98.31 102 VAL B O 1
ATOM 2052 N N . TYR B 1 103 ? 12.492 -6.809 -0.13 1 97.75 103 TYR B N 1
ATOM 2053 C CA . TYR B 1 103 ? 13.664 -5.953 -0.256 1 97.75 103 TYR B CA 1
ATOM 2054 C C . TYR B 1 103 ? 14.914 -6.656 0.267 1 97.75 103 TYR B C 1
ATOM 2056 O O . TYR B 1 103 ? 16.016 -6.469 -0.27 1 97.75 103 TYR B O 1
ATOM 2064 N N . CYS B 1 104 ? 14.781 -7.473 1.283 1 97.69 104 CYS B N 1
ATOM 2065 C CA . CYS B 1 104 ? 15.93 -8.125 1.905 1 97.69 104 CYS B CA 1
ATOM 2066 C C . CYS B 1 104 ? 16.656 -9.031 0.913 1 97.69 104 CYS B C 1
ATOM 2068 O O . CYS B 1 104 ? 17.859 -9.258 1.033 1 97.69 104 CYS B O 1
ATOM 2070 N N . ILE B 1 105 ? 15.938 -9.523 -0.096 1 97.44 105 ILE B N 1
ATOM 2071 C CA . ILE B 1 105 ? 16.578 -10.359 -1.109 1 97.44 105 ILE B CA 1
ATOM 2072 C C . ILE B 1 105 ? 16.5 -9.664 -2.469 1 97.44 105 ILE B C 1
ATOM 2074 O O . ILE B 1 105 ? 16.812 -10.273 -3.498 1 97.44 105 ILE B O 1
ATOM 2078 N N . GLY B 1 106 ? 15.977 -8.43 -2.496 1 97.19 106 GLY B N 1
ATOM 2079 C CA . GLY B 1 106 ? 15.977 -7.59 -3.686 1 97.19 106 GLY B CA 1
ATOM 2080 C C . GLY B 1 106 ? 14.688 -7.688 -4.477 1 97.19 106 GLY B C 1
ATOM 2081 O O . GLY B 1 106 ? 13.984 -6.688 -4.656 1 97.19 106 GLY B O 1
ATOM 2082 N N . LYS B 1 107 ? 14.398 -8.766 -5.027 1 97.31 107 LYS B N 1
ATOM 2083 C CA . LYS B 1 107 ? 13.25 -9.07 -5.875 1 97.31 107 LYS B CA 1
ATOM 2084 C C . LYS B 1 107 ? 13 -10.578 -5.953 1 97.31 107 LYS B C 1
ATOM 2086 O O . LYS B 1 107 ? 13.812 -11.367 -5.469 1 97.31 107 LYS B O 1
ATOM 2091 N N . PRO B 1 108 ? 11.781 -11.008 -6.453 1 98.25 108 PRO B N 1
ATOM 2092 C CA . PRO B 1 108 ? 11.664 -12.438 -6.734 1 98.25 108 PRO B CA 1
ATOM 2093 C C . PRO B 1 108 ? 12.805 -12.961 -7.609 1 98.25 108 PRO B C 1
ATOM 2095 O O . PRO B 1 108 ? 13.039 -12.438 -8.703 1 98.25 108 PRO B O 1
ATOM 2098 N N . GLN B 1 109 ? 13.477 -13.93 -7.168 1 98.06 109 GLN B N 1
ATOM 2099 C CA . GLN B 1 109 ? 14.805 -14.227 -7.695 1 98.06 109 GLN B CA 1
ATOM 2100 C C . GLN B 1 109 ? 14.719 -15.023 -8.992 1 98.06 109 GLN B C 1
ATOM 2102 O O . GLN B 1 109 ? 15.492 -14.789 -9.93 1 98.06 109 GLN B O 1
ATOM 2107 N N . LYS B 1 110 ? 13.82 -15.93 -9.094 1 98.25 110 LYS B N 1
ATOM 2108 C CA . LYS B 1 110 ? 13.766 -16.797 -10.266 1 98.25 110 LYS B CA 1
ATOM 2109 C C . LYS B 1 110 ? 12.586 -16.438 -11.164 1 98.25 110 LYS B C 1
ATOM 2111 O O . LYS B 1 110 ? 12.531 -16.859 -12.328 1 98.25 110 LYS B O 1
ATOM 2116 N N . ALA B 1 111 ? 11.656 -15.688 -10.625 1 98.69 111 ALA B N 1
ATOM 2117 C CA . ALA B 1 111 ? 10.414 -15.422 -11.344 1 98.69 111 ALA B CA 1
ATOM 2118 C C . ALA B 1 111 ? 10.688 -14.703 -12.664 1 98.69 111 ALA B C 1
ATOM 2120 O O . ALA B 1 111 ? 11.43 -13.719 -12.703 1 98.69 111 ALA B O 1
ATOM 2121 N N . LYS B 1 112 ? 10.078 -15.188 -13.672 1 98.44 112 LYS B N 1
ATOM 2122 C CA . LYS B 1 112 ? 10.203 -14.578 -14.992 1 98.44 112 LYS B CA 1
ATOM 2123 C C . LYS B 1 112 ? 8.898 -13.922 -15.422 1 98.44 112 LYS B C 1
ATOM 2125 O O . LYS B 1 112 ? 8.883 -13.07 -16.312 1 98.44 112 LYS B O 1
ATOM 2130 N N . LYS B 1 113 ? 7.797 -14.359 -14.812 1 98.75 113 LYS B N 1
ATOM 2131 C CA . LYS B 1 113 ? 6.469 -13.828 -15.109 1 98.75 113 LYS B CA 1
ATOM 2132 C C . LYS B 1 113 ? 5.727 -13.453 -13.828 1 98.75 113 LYS B C 1
ATOM 2134 O O . LYS B 1 113 ? 5.996 -14.016 -12.766 1 98.75 113 LYS B O 1
ATOM 2139 N N . ALA B 1 114 ? 4.863 -12.555 -13.969 1 98.88 114 ALA B N 1
ATOM 2140 C CA . ALA B 1 114 ? 3.967 -12.188 -12.875 1 98.88 114 ALA B CA 1
ATOM 2141 C C . ALA B 1 114 ? 2.59 -11.789 -13.406 1 98.88 114 ALA B C 1
ATOM 2143 O O . ALA B 1 114 ? 2.453 -11.398 -14.57 1 98.88 114 ALA B O 1
ATOM 2144 N N . ALA B 1 115 ? 1.604 -11.938 -12.602 1 98.94 115 ALA B N 1
ATOM 2145 C CA . ALA B 1 115 ? 0.248 -11.492 -12.906 1 98.94 115 ALA B CA 1
ATOM 2146 C C . ALA B 1 115 ? -0.394 -10.812 -11.703 1 98.94 115 ALA B C 1
ATOM 2148 O O . ALA B 1 115 ? 0.074 -10.977 -10.57 1 98.94 115 ALA B O 1
ATOM 2149 N N . LEU B 1 116 ? -1.392 -10.039 -12.008 1 98.94 116 LEU B N 1
ATOM 2150 C CA . LEU B 1 116 ? -2.125 -9.281 -11 1 98.94 116 LEU B CA 1
ATOM 2151 C C . LEU B 1 116 ? -3.621 -9.562 -11.086 1 98.94 116 LEU B C 1
ATOM 2153 O O . LEU B 1 116 ? -4.207 -9.484 -12.172 1 98.94 116 LEU B O 1
ATOM 2157 N N . LEU B 1 117 ? -4.199 -10.016 -9.992 1 98.94 117 LEU B N 1
ATOM 2158 C CA . LEU B 1 117 ? -5.641 -10.18 -9.844 1 98.94 117 LEU B CA 1
ATOM 2159 C C . LEU B 1 117 ? -6.195 -9.203 -8.805 1 98.94 117 LEU B C 1
ATOM 2161 O O . LEU B 1 117 ? -5.832 -9.273 -7.633 1 98.94 117 LEU B O 1
ATOM 2165 N N . LEU B 1 118 ? -7.082 -8.312 -9.266 1 98.88 118 LEU B N 1
ATOM 2166 C CA . LEU B 1 118 ? -7.629 -7.316 -8.352 1 98.88 118 LEU B CA 1
ATOM 2167 C C . LEU B 1 118 ? -9.148 -7.406 -8.297 1 98.88 118 LEU B C 1
ATOM 2169 O O . LEU B 1 118 ? -9.812 -7.469 -9.344 1 98.88 118 LEU B O 1
ATOM 2173 N N . SER B 1 119 ? -9.664 -7.438 -7.121 1 98.56 119 SER B N 1
ATOM 2174 C CA . SER B 1 119 ? -11.109 -7.309 -6.922 1 98.56 119 SER B CA 1
ATOM 2175 C C . SER B 1 119 ? -11.453 -6 -6.227 1 98.56 119 SER B C 1
ATOM 2177 O O . SER B 1 119 ? -10.672 -5.488 -5.422 1 98.56 119 SER B O 1
ATOM 2179 N N . SER B 1 120 ? -12.617 -5.438 -6.547 1 97.56 120 SER B N 1
ATOM 2180 C CA . SER B 1 120 ? -13.07 -4.207 -5.906 1 97.56 120 SER B CA 1
ATOM 2181 C C . SER B 1 120 ? -14.594 -4.129 -5.875 1 97.56 120 SER B C 1
ATOM 2183 O O . SER B 1 120 ? -15.273 -4.887 -6.57 1 97.56 120 SER B O 1
ATOM 2185 N N . GLY B 1 121 ? -15.109 -3.26 -4.984 1 94.38 121 GLY B N 1
ATOM 2186 C CA . GLY B 1 121 ? -16.547 -3.041 -4.902 1 94.38 121 GLY B CA 1
ATOM 2187 C C . GLY B 1 121 ? -17.094 -2.24 -6.07 1 94.38 121 GLY B C 1
ATOM 2188 O O . GLY B 1 121 ? -18.281 -2.344 -6.398 1 94.38 121 GLY B O 1
ATOM 2189 N N . SER B 1 122 ? -16.297 -1.414 -6.648 1 94.12 122 SER B N 1
ATOM 2190 C CA . SER B 1 122 ? -16.734 -0.53 -7.723 1 94.12 122 SER B CA 1
ATOM 2191 C C . SER B 1 122 ? -15.664 -0.395 -8.797 1 94.12 122 SER B C 1
ATOM 2193 O O . SER B 1 122 ? -14.477 -0.614 -8.539 1 94.12 122 SER B O 1
ATOM 2195 N N . PRO B 1 123 ? -16.109 -0.091 -10.023 1 93.31 123 PRO B N 1
ATOM 2196 C CA . PRO B 1 123 ? -15.125 0.108 -11.094 1 93.31 123 PRO B CA 1
ATOM 2197 C C . PRO B 1 123 ? -14.273 1.358 -10.891 1 93.31 123 PRO B C 1
ATOM 2199 O O . PRO B 1 123 ? -14.594 2.197 -10.039 1 93.31 123 PRO B O 1
ATOM 2202 N N . GLY B 1 124 ? -13.211 1.45 -11.586 1 93.81 124 GLY B N 1
ATOM 2203 C CA . GLY B 1 124 ? -12.398 2.654 -11.586 1 93.81 124 GLY B CA 1
ATOM 2204 C C . GLY B 1 124 ? -11.508 2.773 -10.367 1 93.81 124 GLY B C 1
ATOM 2205 O O . GLY B 1 124 ? -11.078 3.873 -10.008 1 93.81 124 GLY B O 1
ATOM 2206 N N . THR B 1 125 ? -11.258 1.666 -9.695 1 96.69 125 THR B N 1
ATOM 2207 C CA . THR B 1 125 ? -10.547 1.739 -8.422 1 96.69 125 THR B CA 1
ATOM 2208 C C . THR B 1 125 ? -9.156 1.117 -8.539 1 96.69 125 THR B C 1
ATOM 2210 O O . THR B 1 125 ? -8.406 1.084 -7.57 1 96.69 125 THR B O 1
ATOM 2213 N N . HIS B 1 126 ? -8.727 0.752 -9.727 1 98.19 126 HIS B N 1
ATOM 2214 C CA . HIS B 1 126 ? -7.605 -0.174 -9.812 1 98.19 126 HIS B CA 1
ATOM 2215 C C . HIS B 1 126 ? -6.348 0.528 -10.312 1 98.19 126 HIS B C 1
ATOM 2217 O O . HIS B 1 126 ? -5.262 -0.052 -10.305 1 98.19 126 HIS B O 1
ATOM 2223 N N . ASP B 1 127 ? -6.406 1.816 -10.703 1 98.06 127 ASP B N 1
ATOM 2224 C CA . ASP B 1 127 ? -5.336 2.49 -11.438 1 98.06 127 ASP B CA 1
ATOM 2225 C C . ASP B 1 127 ? -4.055 2.541 -10.617 1 98.06 127 ASP B C 1
ATOM 2227 O O . ASP B 1 127 ? -2.967 2.275 -11.133 1 98.06 127 ASP B O 1
ATOM 2231 N N . GLY B 1 128 ? -4.172 2.93 -9.359 1 98.56 128 GLY B N 1
ATOM 2232 C CA . GLY B 1 128 ? -2.994 3.006 -8.516 1 98.56 128 GLY B CA 1
ATOM 2233 C C . GLY B 1 128 ? -2.27 1.68 -8.375 1 98.56 128 GLY B C 1
ATOM 2234 O O . GLY B 1 128 ? -1.045 1.619 -8.5 1 98.56 128 GLY B O 1
ATOM 2235 N N . SER B 1 129 ? -3.012 0.616 -8.203 1 98.88 129 SER B N 1
ATOM 2236 C CA . SER B 1 129 ? -2.449 -0.721 -8.047 1 98.88 129 SER B CA 1
ATOM 2237 C C . SER B 1 129 ? -1.804 -1.21 -9.336 1 98.88 129 SER B C 1
ATOM 2239 O O . SER B 1 129 ? -0.73 -1.814 -9.312 1 98.88 129 SER B O 1
ATOM 2241 N N . ILE B 1 130 ? -2.475 -0.954 -10.445 1 98.88 130 ILE B N 1
ATOM 2242 C CA . ILE B 1 130 ? -1.961 -1.382 -11.742 1 98.88 130 ILE B CA 1
ATOM 2243 C C . ILE B 1 130 ? -0.667 -0.635 -12.055 1 98.88 130 ILE B C 1
ATOM 2245 O O . ILE B 1 130 ? 0.31 -1.235 -12.508 1 98.88 130 ILE B O 1
ATOM 2249 N N . ALA B 1 131 ? -0.655 0.677 -11.773 1 98.81 131 ALA B N 1
ATOM 2250 C CA . ALA B 1 131 ? 0.549 1.472 -12 1 98.81 131 ALA B CA 1
ATOM 2251 C C . ALA B 1 131 ? 1.711 0.963 -11.156 1 98.81 131 ALA B C 1
ATOM 2253 O O . ALA B 1 131 ? 2.832 0.816 -11.648 1 98.81 131 ALA B O 1
ATOM 2254 N N . GLN B 1 132 ? 1.453 0.734 -9.891 1 98.75 132 GLN B N 1
ATOM 2255 C CA . GLN B 1 132 ? 2.488 0.189 -9.016 1 98.75 132 GLN B CA 1
ATOM 2256 C C . GLN B 1 132 ? 3.023 -1.134 -9.562 1 98.75 132 GLN B C 1
ATOM 2258 O O . GLN B 1 132 ? 4.238 -1.33 -9.648 1 98.75 132 GLN B O 1
ATOM 2263 N N . PHE B 1 133 ? 2.1 -2.01 -9.938 1 98.88 133 PHE B N 1
ATOM 2264 C CA . PHE B 1 133 ? 2.453 -3.354 -10.375 1 98.88 133 PHE B CA 1
ATOM 2265 C C . PHE B 1 133 ? 3.33 -3.305 -11.617 1 98.88 133 PHE B C 1
ATOM 2267 O O . PHE B 1 133 ? 4.383 -3.943 -11.672 1 98.88 133 PHE B O 1
ATOM 2274 N N . LYS B 1 134 ? 2.918 -2.572 -12.555 1 98.88 134 LYS B N 1
ATOM 2275 C CA . LYS B 1 134 ? 3.674 -2.473 -13.805 1 98.88 134 LYS B CA 1
ATOM 2276 C C . LYS B 1 134 ? 5.07 -1.906 -13.555 1 98.88 134 LYS B C 1
ATOM 2278 O O . LYS B 1 134 ? 6.055 -2.412 -14.094 1 98.88 134 LYS B O 1
ATOM 2283 N N . ALA B 1 135 ? 5.176 -0.896 -12.758 1 98.75 135 ALA B N 1
ATOM 2284 C CA . ALA B 1 135 ? 6.469 -0.287 -12.461 1 98.75 135 ALA B CA 1
ATOM 2285 C C . ALA B 1 135 ? 7.371 -1.262 -11.711 1 98.75 135 ALA B C 1
ATOM 2287 O O . ALA B 1 135 ? 8.562 -1.359 -12 1 98.75 135 ALA B O 1
ATOM 2288 N N . TYR B 1 136 ? 6.785 -1.947 -10.773 1 98.69 136 TYR B N 1
ATOM 2289 C CA . TYR B 1 136 ? 7.539 -2.922 -9.992 1 98.69 136 TYR B CA 1
ATOM 2290 C C . TYR B 1 136 ? 8.062 -4.043 -10.875 1 98.69 136 TYR B C 1
ATOM 2292 O O . TYR B 1 136 ? 9.234 -4.426 -10.781 1 98.69 136 TYR B O 1
ATOM 2300 N N . MET B 1 137 ? 7.227 -4.531 -11.727 1 98.81 137 MET B N 1
ATOM 2301 C CA . MET B 1 137 ? 7.645 -5.609 -12.609 1 98.81 137 MET B CA 1
ATOM 2302 C C . MET B 1 137 ? 8.727 -5.133 -13.578 1 98.81 137 MET B C 1
ATOM 2304 O O . MET B 1 137 ? 9.664 -5.875 -13.875 1 98.81 137 MET B O 1
ATOM 2308 N N . ALA B 1 138 ? 8.562 -3.926 -14.094 1 98.56 138 ALA B N 1
ATOM 2309 C CA . ALA B 1 138 ? 9.594 -3.359 -14.953 1 98.56 138 ALA B CA 1
ATOM 2310 C C . ALA B 1 138 ? 10.93 -3.26 -14.219 1 98.56 138 ALA B C 1
ATOM 2312 O O . ALA B 1 138 ? 11.969 -3.656 -14.75 1 98.56 138 ALA B O 1
ATOM 2313 N N . TYR B 1 139 ? 10.922 -2.787 -13.07 1 97.69 139 TYR B N 1
ATOM 2314 C CA . TYR B 1 139 ? 12.109 -2.672 -12.234 1 97.69 139 TYR B CA 1
ATOM 2315 C C . TYR B 1 139 ? 12.75 -4.035 -12.008 1 97.69 139 TYR B C 1
ATOM 2317 O O . TYR B 1 139 ? 13.977 -4.172 -12.078 1 97.69 139 TYR B O 1
ATOM 2325 N N . ALA B 1 140 ? 11.898 -5.051 -11.703 1 98.12 140 ALA B N 1
ATOM 2326 C CA . ALA B 1 140 ? 12.375 -6.383 -11.344 1 98.12 140 ALA B CA 1
ATOM 2327 C C . ALA B 1 140 ? 12.734 -7.191 -12.586 1 98.12 140 ALA B C 1
ATOM 2329 O O . ALA B 1 140 ? 13.234 -8.312 -12.484 1 98.12 140 ALA B O 1
ATOM 2330 N N . ASN B 1 141 ? 12.469 -6.594 -13.758 1 98.44 141 ASN B N 1
ATOM 2331 C CA . ASN B 1 141 ? 12.68 -7.289 -15.023 1 98.44 141 ASN B CA 1
ATOM 2332 C C . ASN B 1 141 ? 11.883 -8.586 -15.086 1 98.44 141 ASN B C 1
ATOM 2334 O O . ASN B 1 141 ? 12.43 -9.641 -15.414 1 98.44 141 ASN B O 1
ATOM 2338 N N . ILE B 1 142 ? 10.695 -8.523 -14.68 1 98.88 142 ILE B N 1
ATOM 2339 C CA . ILE B 1 142 ? 9.75 -9.633 -14.719 1 98.88 142 ILE B CA 1
ATOM 2340 C C . ILE B 1 142 ? 8.633 -9.32 -15.711 1 98.88 142 ILE B C 1
ATOM 2342 O O . ILE B 1 142 ? 8.094 -8.211 -15.719 1 98.88 142 ILE B O 1
ATOM 2346 N N . GLU B 1 143 ? 8.328 -10.227 -16.578 1 98.81 143 GLU B N 1
ATOM 2347 C CA . GLU B 1 143 ? 7.293 -10.047 -17.594 1 98.81 143 GLU B CA 1
ATOM 2348 C C . GLU B 1 143 ? 5.902 -10.023 -16.953 1 98.81 143 GLU B C 1
ATOM 2350 O O . GLU B 1 143 ? 5.566 -10.883 -16.141 1 98.81 143 GLU B O 1
ATOM 2355 N N . VAL B 1 144 ? 5.152 -9.055 -17.359 1 98.88 144 VAL B N 1
ATOM 2356 C CA . VAL B 1 144 ? 3.75 -9.016 -16.969 1 98.88 144 VAL B CA 1
ATOM 2357 C C . VAL B 1 144 ? 2.934 -9.953 -17.859 1 98.88 144 VAL B C 1
ATOM 2359 O O . VAL B 1 144 ? 2.656 -9.625 -19.016 1 98.88 144 VAL B O 1
ATOM 2362 N N . ALA B 1 145 ? 2.537 -11.039 -17.266 1 98.75 145 ALA B N 1
ATOM 2363 C CA . ALA B 1 145 ? 1.798 -12.039 -18.031 1 98.75 145 ALA B CA 1
ATOM 2364 C C . ALA B 1 145 ? 0.329 -11.648 -18.172 1 98.75 145 ALA B C 1
ATOM 2366 O O . ALA B 1 145 ? -0.334 -12.039 -19.141 1 98.75 145 ALA B O 1
ATOM 2367 N N . GLY B 1 146 ? -0.206 -10.906 -17.188 1 98.81 146 GLY B N 1
ATOM 2368 C CA . GLY B 1 146 ? -1.604 -10.508 -17.234 1 98.81 146 GLY B CA 1
ATOM 2369 C C . GLY B 1 146 ? -2.037 -9.703 -16.031 1 98.81 146 GLY B C 1
ATOM 2370 O O . GLY B 1 146 ? -1.442 -9.82 -14.953 1 98.81 146 GLY B O 1
ATOM 2371 N N . ILE B 1 147 ? -2.994 -8.859 -16.234 1 98.94 147 ILE B N 1
ATOM 2372 C CA . ILE B 1 147 ? -3.705 -8.102 -15.203 1 98.94 147 ILE B CA 1
ATOM 2373 C C . ILE B 1 147 ? -5.211 -8.289 -15.375 1 98.94 147 ILE B C 1
ATOM 2375 O O . ILE B 1 147 ? -5.77 -7.938 -16.422 1 98.94 147 ILE B O 1
ATOM 2379 N N . ILE B 1 148 ? -5.812 -8.852 -14.398 1 98.88 148 ILE B N 1
ATOM 2380 C CA . ILE B 1 148 ? -7.254 -9.07 -14.453 1 98.88 148 ILE B CA 1
ATOM 2381 C C . ILE B 1 148 ? -7.926 -8.398 -13.258 1 98.88 148 ILE B C 1
ATOM 2383 O O . ILE B 1 148 ? -7.527 -8.617 -12.117 1 98.88 148 ILE B O 1
ATOM 2387 N N . THR B 1 149 ? -8.891 -7.555 -13.555 1 98.75 149 THR B N 1
ATOM 2388 C CA . THR B 1 149 ? -9.648 -6.863 -12.516 1 98.75 149 THR B CA 1
ATOM 2389 C C . THR B 1 149 ? -11.109 -7.281 -12.547 1 98.75 149 THR B C 1
ATOM 2391 O O . THR B 1 149 ? -11.641 -7.633 -13.602 1 98.75 149 THR B O 1
ATOM 2394 N N . ALA B 1 150 ? -11.734 -7.371 -11.43 1 98.56 150 ALA B 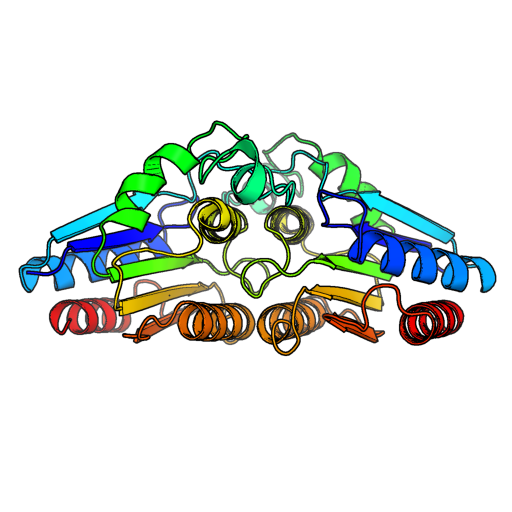N 1
ATOM 2395 C CA . ALA B 1 150 ? -13.172 -7.566 -11.273 1 98.56 150 ALA B CA 1
ATOM 2396 C C . ALA B 1 150 ? -13.766 -6.531 -10.32 1 98.56 150 ALA B C 1
ATOM 2398 O O . ALA B 1 150 ? -13.227 -6.293 -9.234 1 98.56 150 ALA B O 1
ATOM 2399 N N . ALA B 1 151 ? -14.922 -5.887 -10.711 1 97.75 151 ALA B N 1
ATOM 2400 C CA . ALA B 1 151 ? -15.555 -4.855 -9.891 1 97.75 151 ALA B CA 1
ATOM 2401 C C . ALA B 1 151 ? -17.062 -5.039 -9.859 1 97.75 151 ALA B C 1
ATOM 2403 O O . ALA B 1 151 ? -17.688 -5.383 -10.875 1 97.75 151 ALA B O 1
ATOM 2404 N N . GLY B 1 152 ? -17.625 -4.727 -8.703 1 96.62 152 GLY B N 1
ATOM 2405 C CA . GLY B 1 152 ? -19.078 -4.777 -8.586 1 96.62 152 GLY B CA 1
ATOM 2406 C C . GLY B 1 152 ? -19.672 -6.098 -9.039 1 96.62 152 GLY B C 1
ATOM 2407 O O . GLY B 1 152 ? -19.266 -7.16 -8.562 1 96.62 152 GLY B O 1
ATOM 2408 N N . GLU B 1 153 ? -20.453 -6.062 -10.086 1 96.25 153 GLU B N 1
ATOM 2409 C CA . GLU B 1 153 ? -21.203 -7.223 -10.547 1 96.25 153 GLU B CA 1
ATOM 2410 C C . GLU B 1 153 ? -20.297 -8.234 -11.227 1 96.25 153 GLU B C 1
ATOM 2412 O O . GLU B 1 153 ? -20.672 -9.391 -11.422 1 96.25 153 GLU B O 1
ATOM 2417 N N . GLU B 1 154 ? -19.125 -7.848 -11.555 1 97.5 154 GLU B N 1
ATOM 2418 C CA . GLU B 1 154 ? -18.172 -8.773 -12.172 1 97.5 154 GLU B CA 1
ATOM 2419 C C . GLU B 1 154 ? -17.656 -9.781 -11.148 1 97.5 154 GLU B C 1
ATOM 2421 O O . GLU B 1 154 ? -17.219 -10.875 -11.523 1 97.5 154 GLU B O 1
ATOM 2426 N N . ASN B 1 155 ? -17.656 -9.336 -9.953 1 97.5 155 ASN B N 1
ATOM 2427 C CA . ASN B 1 155 ? -17.141 -10.227 -8.914 1 97.5 155 ASN B CA 1
ATOM 2428 C C . ASN B 1 155 ? -17.938 -11.531 -8.852 1 97.5 155 ASN B C 1
ATOM 2430 O O . ASN B 1 155 ? -19.172 -11.516 -8.75 1 97.5 155 ASN B O 1
ATOM 2434 N N . LYS B 1 156 ? -17.234 -12.633 -8.977 1 97.75 156 LYS B N 1
ATOM 2435 C CA . LYS B 1 156 ? -17.75 -13.992 -8.875 1 97.75 156 LYS B CA 1
ATOM 2436 C C . LYS B 1 156 ? -18.656 -14.328 -10.055 1 97.75 156 LYS B C 1
ATOM 2438 O O . LYS B 1 156 ? -19.344 -15.352 -10.047 1 97.75 156 LYS B O 1
ATOM 2443 N N . SER B 1 157 ? -18.688 -13.43 -10.945 1 98.38 157 SER B N 1
ATOM 2444 C CA . SER B 1 157 ? -19.453 -13.781 -12.133 1 98.38 157 SER B CA 1
ATOM 2445 C C . SER B 1 157 ? -18.797 -14.93 -12.891 1 98.38 157 SER B C 1
ATOM 2447 O O . SER B 1 157 ? -17.562 -15.031 -12.93 1 98.38 157 SER B O 1
ATOM 2449 N N . GLU B 1 158 ? -19.625 -15.734 -13.531 1 98.19 158 GLU B N 1
ATOM 2450 C CA . GLU B 1 158 ? -19.109 -16.859 -14.305 1 98.19 158 GLU B CA 1
ATOM 2451 C C . GLU B 1 158 ? -18.203 -16.375 -15.43 1 98.19 158 GLU B C 1
ATOM 2453 O O . GLU B 1 158 ? -17.156 -16.984 -15.688 1 98.19 158 GLU B O 1
ATOM 2458 N N . ALA B 1 159 ? -18.594 -15.422 -16.062 1 98.56 159 ALA B N 1
ATOM 2459 C CA . ALA B 1 159 ? -17.797 -14.883 -17.156 1 98.56 159 ALA B CA 1
ATOM 2460 C C . ALA B 1 159 ? -16.406 -14.492 -16.688 1 98.56 159 ALA B C 1
ATOM 2462 O O . ALA B 1 159 ? -15.414 -14.82 -17.344 1 98.56 159 ALA B O 1
ATOM 2463 N N . LYS B 1 160 ? -16.344 -13.797 -15.594 1 98.75 160 LYS B N 1
ATOM 2464 C CA . LYS B 1 160 ? -15.055 -13.352 -15.062 1 98.75 160 LYS B CA 1
ATOM 2465 C C . LYS B 1 160 ? -14.219 -14.531 -14.578 1 98.75 160 LYS B C 1
ATOM 2467 O O . LYS B 1 160 ? -13.016 -14.578 -14.812 1 98.75 160 LYS B O 1
ATOM 2472 N N . LEU B 1 161 ? -14.852 -15.422 -13.891 1 98.75 161 LEU B N 1
ATOM 2473 C CA . LEU B 1 161 ? -14.141 -16.594 -13.391 1 98.75 161 LEU B CA 1
ATOM 2474 C C . LEU B 1 161 ? -13.617 -17.438 -14.547 1 98.75 161 LEU B C 1
ATOM 2476 O O . LEU B 1 161 ? -12.508 -17.969 -14.477 1 98.75 161 LEU B O 1
ATOM 2480 N N . ASN B 1 162 ? -14.352 -17.562 -15.594 1 98.75 162 ASN B N 1
ATOM 2481 C CA . ASN B 1 162 ? -13.891 -18.281 -16.781 1 98.75 162 ASN B CA 1
ATOM 2482 C C . ASN B 1 162 ? -12.727 -17.562 -17.453 1 98.75 162 ASN B C 1
ATOM 2484 O O . ASN B 1 162 ? -11.797 -18.219 -17.953 1 98.75 162 ASN B O 1
ATOM 2488 N N . GLU B 1 163 ? -12.828 -16.25 -17.531 1 98.88 163 GLU B N 1
ATOM 2489 C CA . GLU B 1 163 ? -11.711 -15.477 -18.047 1 98.88 163 GLU B CA 1
ATOM 2490 C C . GLU B 1 163 ? -10.414 -15.797 -17.297 1 98.88 163 GLU B C 1
ATOM 2492 O O . GLU B 1 163 ? -9.367 -15.984 -17.922 1 98.88 163 GLU B O 1
ATOM 2497 N N . ILE B 1 164 ? -10.484 -15.898 -16 1 98.94 164 ILE B N 1
ATOM 2498 C CA . ILE B 1 164 ? -9.328 -16.141 -15.156 1 98.94 164 ILE B CA 1
ATOM 2499 C C . ILE B 1 164 ? -8.836 -17.578 -15.367 1 98.94 164 ILE B C 1
ATOM 2501 O O . ILE B 1 164 ? -7.629 -17.812 -15.484 1 98.94 164 ILE B O 1
ATOM 2505 N N . ARG B 1 165 ? -9.766 -18.531 -15.43 1 98.75 165 ARG B N 1
ATOM 2506 C CA . ARG B 1 165 ? -9.398 -19.922 -15.688 1 98.75 165 ARG B CA 1
ATOM 2507 C C . ARG B 1 165 ? -8.656 -20.062 -17.016 1 98.75 165 ARG B C 1
ATOM 2509 O O . ARG B 1 165 ? -7.617 -20.719 -17.078 1 98.75 165 ARG B O 1
ATOM 2516 N N . ASP B 1 166 ? -9.219 -19.438 -18.016 1 98.75 166 ASP B N 1
ATOM 2517 C CA . ASP B 1 166 ? -8.633 -19.516 -19.344 1 98.75 166 ASP B CA 1
ATOM 2518 C C . ASP B 1 166 ? -7.254 -18.859 -19.375 1 98.75 166 ASP B C 1
ATOM 2520 O O . ASP B 1 166 ? -6.324 -19.375 -20 1 98.75 166 ASP B O 1
ATOM 2524 N N . PHE B 1 167 ? -7.129 -17.703 -18.766 1 98.88 167 PHE B N 1
ATOM 2525 C CA . PHE B 1 167 ? -5.836 -17.047 -18.656 1 98.88 167 PHE B CA 1
ATOM 2526 C C . PHE B 1 167 ? -4.801 -17.969 -18.031 1 98.88 167 PHE B C 1
ATOM 2528 O O . PHE B 1 167 ? -3.713 -18.156 -18.594 1 98.88 167 PHE B O 1
ATOM 2535 N N . ALA B 1 168 ? -5.164 -18.547 -16.875 1 98.75 168 ALA B N 1
ATOM 2536 C CA . ALA B 1 168 ? -4.234 -19.391 -16.141 1 98.75 168 ALA B CA 1
ATOM 2537 C C . ALA B 1 168 ? -3.867 -20.641 -16.938 1 98.75 168 ALA B C 1
ATOM 2539 O O . ALA B 1 168 ? -2.715 -21.094 -16.906 1 98.75 168 ALA B O 1
ATOM 2540 N N . LYS B 1 169 ? -4.836 -21.156 -17.625 1 98.06 169 LYS B N 1
ATOM 2541 C CA . LYS B 1 169 ? -4.621 -22.344 -18.453 1 98.06 169 LYS B CA 1
ATOM 2542 C C . LYS B 1 169 ? -3.623 -22.062 -19.578 1 98.06 169 LYS B C 1
ATOM 2544 O O . LYS B 1 169 ? -2.873 -22.938 -19.984 1 98.06 169 LYS B O 1
ATOM 2549 N N . GLY B 1 170 ? -3.592 -20.859 -20.047 1 97.69 170 GLY B N 1
ATOM 2550 C CA . GLY B 1 170 ? -2.744 -20.469 -21.156 1 97.69 170 GLY B CA 1
ATOM 2551 C C . GLY B 1 170 ? -1.333 -20.109 -20.75 1 97.69 170 GLY B C 1
ATOM 2552 O O . GLY B 1 170 ? -0.498 -19.766 -21.578 1 97.69 170 GLY B O 1
ATOM 2553 N N . LEU B 1 171 ? -1.07 -20.141 -19.5 1 97.12 171 LEU B N 1
ATOM 2554 C CA . LEU B 1 171 ? 0.257 -19.797 -19 1 97.12 171 LEU B CA 1
ATOM 2555 C C . LEU B 1 171 ? 1.259 -20.906 -19.312 1 97.12 171 LEU B C 1
ATOM 2557 O O . LEU B 1 171 ? 2.422 -20.625 -19.609 1 97.12 171 LEU B O 1
#

pLDDT: mean 97.79, std 1.6, range [88.31, 98.94]

Solvent-accessible surface area (backbone atoms only — not comparable to full-atom values): 16856 Å² total; per-residue (Å²): 125,49,44,33,32,35,40,30,16,42,50,53,88,49,59,40,47,48,48,50,50,27,26,49,52,17,22,44,73,58,55,29,47,76,46,79,42,59,38,25,73,50,64,50,69,46,60,53,81,74,55,42,13,79,58,87,39,72,42,37,58,85,74,86,56,51,53,65,76,47,46,64,51,38,50,60,18,39,24,42,30,47,32,19,35,46,44,77,24,25,56,27,23,35,34,40,10,62,61,41,48,38,53,30,67,64,47,60,65,49,31,51,33,30,35,39,40,38,24,34,78,47,75,92,41,52,63,12,38,52,42,16,49,53,52,38,29,58,75,63,66,27,43,77,74,45,76,48,76,31,31,42,80,41,46,80,27,66,69,51,38,48,51,37,18,51,54,29,36,71,103,124,49,44,33,33,34,40,30,17,42,47,53,88,50,58,42,46,47,47,51,50,26,26,49,52,17,23,45,74,58,55,30,47,76,47,79,41,60,39,25,72,48,64,52,68,46,60,53,82,75,54,42,12,80,58,86,39,73,40,38,59,86,76,86,56,52,54,66,74,46,48,64,50,38,52,61,18,39,24,42,31,46,31,21,36,46,45,76,24,25,57,26,23,36,34,40,9,61,61,40,48,37,53,31,68,64,48,60,65,48,30,49,33,30,34,40,39,38,23,36,78,46,76,92,40,53,63,11,39,51,42,16,48,52,52,38,30,58,74,65,67,28,43,79,74,45,76,48,76,31,31,42,80,40,47,79,26,67,69,51,38,47,51,36,18,52,53,31,39,69,106

Radius of gyration: 19.81 Å; Cα contacts (8 Å, |Δi|>4): 788; chains: 2; bounding box: 48×60×40 Å

InterPro domains:
  IPR005025 NADPH-dependent FMN reductase-like domain [PF03358] (4-137)
  IPR029039 Flavoprotein-like superfamily [G3DSA:3.40.50.360] (3-170)
  IPR029039 Flavoprotein-like superfamily [SSF52218] (1-169)
  IPR051796 Iron-sulfur flavoprotein SsuE-like [PTHR43278] (4-169)

Nearest PDB structures (foldseek):
  5mji-assembly1_A  TM=8.086E-01  e=4.591E-09  Streptomyces davaonensis JCM 4913
  1rli-assembly1_B  TM=6.999E-01  e=2.880E-08  Bacillus subtilis
  1rli-assembly1_A  TM=7.107E-01  e=4.996E-08  Bacillus subtilis
  6h0d-assembly1_A  TM=8.453E-01  e=1.740E-06  Synechocystis sp. PCC 6803 substr. Kazusa
  2oys-assembly1_A  TM=7.206E-01  e=1.850E-06  Streptococcus pneumoniae TIGR4

Sequence (342 aa):
MTGITVLTGSPRKMNTSAMVQAFCEGAEAAGHQVEEYHVGKMKIGGCLGCEYCHTKGEGNCVQKDDFEKLLPAYKEADMVVFASPVYYFAMTAQMQAAIQRVYCIGKPQKAKKAALLLSSGSPGTHDGSIAQFKAYMAYANIEVAGIITAAGEENKSEAKLNEIRDFAKGLMTGITVLTGSPRKMNTSAMVQAFCEGAEAAGHQVEEYHVGKMKIGGCLGCEYCHTKGEGNCVQKDDFEKLLPAYKEADMVVFASPVYYFAMTAQMQAAIQRVYCIGKPQKAKKAALLLSSGSPGTHDGSIAQFKAYMAYANIEVAGIITAAGEENKSEAKLNEIRDFAKGL